Protein 4MZL (pdb70)

Organism: Plasmodium falciparum (isolate 3D7) (NCBI:txid36329)

Solvent-accessible surface area: 15193 Å² total

InterPro domains:
  IPR002048 EF-hand domain [PF13405] (143-172)
  IPR002048 EF-hand domain [PS50222] (139-174)
  IPR011992 EF-hand domain pair [SSF47473] (84-200)
  IPR049007 Myosin A tail domain interacting protein, EF-hand domain [PF21550] (67-136)
  IPR050230 Calmodulin/Myosin light chain/Troponin C-like [PTHR23048] (80-200)

Radius of gyration: 22.74 Å; Cα contacts (8 Å, |Δi|>4): 374; chains: 4; bounding box: 52×34×73 Å

Structure (mmCIF, N/CA/C/O backbone):
data_4MZL
#
_entry.id   4MZL
#
_cell.length_a   49.040
_cell.length_b   58.650
_cell.length_c   59.210
_cell.angle_alpha   90.00
_cell.angle_beta   90.00
_cell.angle_gamma   90.00
#
_symmetry.space_group_name_H-M   'P 1 21 1'
#
loop_
_entity.id
_entity.type
_entity.pdbx_description
1 polymer 'Myosin A tail domain interacting protein'
2 polymer 'hydrogen bond surrogate (HBS) myoA helix mimetic'
3 water water
#
loop_
_atom_site.group_PDB
_atom_site.id
_atom_site.type_symbol
_atom_site.label_atom_id
_atom_site.label_alt_id
_atom_site.label_comp_id
_atom_site.label_asym_id
_atom_site.label_entity_id
_atom_site.label_seq_id
_atom_site.pdbx_PDB_ins_code
_atom_site.Cartn_x
_atom_site.Cartn_y
_atom_site.Cartn_z
_atom_site.occupancy
_atom_site.B_iso_or_equiv
_atom_site.auth_seq_id
_atom_site.auth_comp_id
_atom_site.auth_asym_id
_atom_site.auth_atom_id
_atom_site.pdbx_PDB_model_num
ATOM 1 N N . GLN A 1 8 ? 10.971 -14.471 -0.082 1.00 45.15 67 GLN A N 1
ATOM 2 C CA . GLN A 1 8 ? 12.216 -14.495 0.658 1.00 55.43 67 GLN A CA 1
ATOM 3 C C . GLN A 1 8 ? 12.515 -13.074 1.207 1.00 61.88 67 GLN A C 1
ATOM 4 O O . GLN A 1 8 ? 12.885 -12.906 2.341 1.00 65.49 67 GLN A O 1
ATOM 6 N N . LEU A 1 9 ? 12.296 -12.085 0.347 1.00 59.16 68 LEU A N 1
ATOM 7 C CA . LEU A 1 9 ? 12.433 -10.675 0.587 1.00 47.27 68 LEU A CA 1
ATOM 8 C C . LEU A 1 9 ? 11.049 -10.137 0.355 1.00 40.93 68 LEU A C 1
ATOM 9 O O . LEU A 1 9 ? 10.652 -9.156 0.881 1.00 39.04 68 LEU A O 1
ATOM 14 N N . GLU A 1 10 ? 10.288 -10.834 -0.444 1.00 50.21 69 GLU A N 1
ATOM 15 C CA . GLU A 1 10 ? 8.943 -10.412 -0.737 1.00 50.74 69 GLU A CA 1
ATOM 16 C C . GLU A 1 10 ? 7.997 -10.765 0.386 1.00 44.16 69 GLU A C 1
ATOM 17 O O . GLU A 1 10 ? 6.950 -10.193 0.503 1.00 41.92 69 GLU A O 1
ATOM 19 N N . GLU A 1 11 ? 8.432 -11.673 1.233 1.00 35.76 70 GLU A N 1
ATOM 20 C CA . GLU A 1 11 ? 7.690 -12.049 2.395 1.00 41.38 70 GLU A CA 1
ATOM 21 C C . GLU A 1 11 ? 7.699 -10.852 3.247 1.00 45.10 70 GLU A C 1
ATOM 22 O O . GLU A 1 11 ? 6.739 -10.558 3.880 1.00 47.93 70 GLU A O 1
ATOM 24 N N . LYS A 1 12 ? 8.828 -10.147 3.226 1.00 40.13 71 LYS A N 1
ATOM 25 C CA . LYS A 1 12 ? 9.078 -9.060 4.145 1.00 38.91 71 LYS A CA 1
ATOM 26 C C . LYS A 1 12 ? 8.549 -7.711 3.679 1.00 40.79 71 LYS A C 1
ATOM 27 O O . LYS A 1 12 ? 7.979 -7.002 4.461 1.00 40.88 71 LYS A O 1
ATOM 29 N N . VAL A 1 13 ? 8.713 -7.396 2.396 1.00 33.90 72 VAL A N 1
ATOM 30 C CA . VAL A 1 13 ? 8.418 -6.069 1.866 1.00 30.94 72 VAL A CA 1
ATOM 31 C C . VAL A 1 13 ? 7.433 -6.063 0.656 1.00 42.94 72 VAL A C 1
ATOM 32 O O . VAL A 1 13 ? 7.268 -7.059 0.026 1.00 41.29 72 VAL A O 1
ATOM 36 N N . ASP A 1 14 ? 6.860 -4.916 0.300 1.00 44.28 73 ASP A N 1
ATOM 37 C CA . ASP A 1 14 ? 5.936 -4.820 -0.826 1.00 38.40 73 ASP A CA 1
ATOM 38 C C . ASP A 1 14 ? 6.681 -4.767 -2.161 1.00 33.83 73 ASP A C 1
ATOM 39 O O . ASP A 1 14 ? 7.470 -3.851 -2.402 1.00 32.55 73 ASP A O 1
ATOM 44 N N . GLU A 1 15 ? 6.393 -5.730 -3.035 1.00 26.46 74 GLU A N 1
ATOM 45 C CA . GLU A 1 15 ? 7.077 -5.865 -4.321 1.00 28.58 74 GLU A CA 1
ATOM 46 C C . GLU A 1 15 ? 6.957 -4.639 -5.226 1.00 26.27 74 GLU A C 1
ATOM 47 O O . GLU A 1 15 ? 7.908 -4.271 -5.906 1.00 23.51 74 GLU A O 1
ATOM 49 N N . SER A 1 16 ? 5.791 -4.008 -5.266 1.00 23.77 75 SER A N 1
ATOM 50 C CA . SER A 1 16 ? 5.629 -2.872 -6.162 1.00 20.59 75 SER A CA 1
ATOM 51 C C . SER A 1 16 ? 6.314 -1.634 -5.598 1.00 16.78 75 SER A C 1
ATOM 52 O O . SER A 1 16 ? 6.816 -0.812 -6.357 1.00 17.67 75 SER A O 1
ATOM 55 N N . ASP A 1 17 ? 6.367 -1.499 -4.273 1.00 17.58 76 ASP A N 1
ATOM 56 C CA . ASP A 1 17 ? 7.092 -0.375 -3.664 1.00 18.26 76 ASP A CA 1
ATOM 57 C C . ASP A 1 17 ? 8.588 -0.450 -3.928 1.00 14.98 76 ASP A C 1
ATOM 58 O O . ASP A 1 17 ? 9.269 0.567 -4.036 1.00 14.17 76 ASP A O 1
ATOM 63 N N . VAL A 1 18 ? 9.108 -1.668 -3.986 1.00 18.48 77 VAL A N 1
ATOM 64 C CA . VAL A 1 18 ? 10.514 -1.852 -4.311 1.00 14.57 77 VAL A CA 1
ATOM 65 C C . VAL A 1 18 ? 10.817 -1.160 -5.647 1.00 14.93 77 VAL A C 1
ATOM 66 O O . VAL A 1 18 ? 11.805 -0.433 -5.776 1.00 20.36 77 VAL A O 1
ATOM 70 N N . ARG A 1 19 ? 9.951 -1.373 -6.629 1.00 14.17 78 ARG A N 1
ATOM 71 C CA . ARG A 1 19 ? 10.126 -0.790 -7.972 1.00 13.78 78 ARG A CA 1
ATOM 72 C C . ARG A 1 19 ? 9.820 0.714 -7.991 1.00 13.36 78 ARG A C 1
ATOM 73 O O . ARG A 1 19 ? 10.534 1.495 -8.601 1.00 16.26 78 ARG A O 1
ATOM 81 N N . ILE A 1 20 ? 8.760 1.124 -7.306 1.00 16.80 79 ILE A N 1
ATOM 82 C CA . ILE A 1 20 ? 8.387 2.541 -7.243 1.00 13.86 79 ILE A CA 1
ATOM 83 C C . ILE A 1 20 ? 9.498 3.378 -6.618 1.00 14.03 79 ILE A C 1
ATOM 84 O O . ILE A 1 20 ? 9.897 4.418 -7.155 1.00 14.90 79 ILE A O 1
ATOM 89 N N . TYR A 1 21 ? 10.009 2.933 -5.477 1.00 14.06 80 TYR A N 1
ATOM 90 C CA . TYR A 1 21 ? 11.078 3.691 -4.819 1.00 17.96 80 TYR A CA 1
ATOM 91 C C . TYR A 1 21 ? 12.327 3.717 -5.692 1.00 15.09 80 TYR A C 1
ATOM 92 O O . TYR A 1 21 ? 13.009 4.740 -5.783 1.00 13.09 80 TYR A O 1
ATOM 101 N N . PHE A 1 22 ? 12.644 2.594 -6.326 1.00 13.13 81 PHE A N 1
ATOM 102 C CA . PHE A 1 22 ? 13.741 2.598 -7.297 1.00 13.29 81 PHE A CA 1
ATOM 103 C C . PHE A 1 22 ? 13.573 3.683 -8.366 1.00 18.69 81 PHE A C 1
ATOM 104 O O . PHE A 1 22 ? 14.507 4.438 -8.633 1.00 19.94 81 PHE A O 1
ATOM 112 N N . ASN A 1 23 ? 12.404 3.731 -9.009 1.00 16.83 82 ASN A N 1
ATOM 113 C CA . ASN A 1 23 ? 12.146 4.710 -10.051 1.00 15.33 82 ASN A CA 1
ATOM 114 C C . ASN A 1 23 ? 12.189 6.139 -9.515 1.00 20.62 82 ASN A C 1
ATOM 115 O O . ASN A 1 23 ? 12.523 7.063 -10.250 1.00 19.65 82 ASN A O 1
ATOM 120 N N . GLU A 1 24 ? 11.824 6.319 -8.247 1.00 17.19 83 GLU A N 1
ATOM 121 C CA . GLU A 1 24 ? 11.836 7.642 -7.633 1.00 25.56 83 GLU A CA 1
ATOM 122 C C . GLU A 1 24 ? 13.252 8.194 -7.519 1.00 22.16 83 GLU A C 1
ATOM 123 O O . GLU A 1 24 ? 13.457 9.405 -7.549 1.00 25.46 83 GLU A O 1
ATOM 129 N N . LYS A 1 25 ? 14.228 7.302 -7.385 1.00 14.74 84 LYS A N 1
ATOM 130 C CA . LYS A 1 25 ? 15.598 7.721 -7.079 1.00 16.21 84 LYS A CA 1
ATOM 131 C C . LYS A 1 25 ? 16.633 7.366 -8.144 1.00 25.36 84 LYS A C 1
ATOM 132 O O . LYS A 1 25 ? 17.797 7.761 -8.031 1.00 21.64 84 LYS A O 1
ATOM 138 N N . SER A 1 26 ? 16.239 6.615 -9.171 1.00 14.13 85 SER A N 1
ATOM 139 C CA . SER A 1 26 ? 17.247 6.083 -10.096 1.00 15.55 85 SER A CA 1
ATOM 140 C C . SER A 1 26 ? 17.740 7.191 -11.019 1.00 25.89 85 SER A C 1
ATOM 141 O O . SER A 1 26 ? 17.065 8.212 -11.200 1.00 26.12 85 SER A O 1
ATOM 144 N N . SER A 1 27 ? 18.924 6.996 -11.587 1.00 24.71 86 SER A N 1
ATOM 145 C CA . SER A 1 27 ? 19.505 7.978 -12.504 0.91 30.17 86 SER A CA 1
ATOM 146 C C . SER A 1 27 ? 20.357 7.216 -13.495 1.00 23.01 86 SER A C 1
ATOM 147 O O . SER A 1 27 ? 21.373 6.618 -13.115 1.00 25.46 86 SER A O 1
ATOM 150 N N . GLY A 1 28 ? 19.942 7.216 -14.759 1.00 28.40 87 GLY A N 1
ATOM 151 C CA . GLY A 1 28 ? 20.644 6.454 -15.771 1.00 24.14 87 GLY A CA 1
ATOM 152 C C . GLY A 1 28 ? 20.409 4.975 -15.537 1.00 28.90 87 GLY A C 1
ATOM 153 O O . GLY A 1 28 ? 21.270 4.140 -15.839 1.00 24.07 87 GLY A O 1
ATOM 154 N N . GLY A 1 29 ? 19.243 4.647 -14.978 1.00 22.96 88 GLY A N 1
ATOM 155 C CA . GLY A 1 29 ? 18.925 3.260 -14.684 1.00 18.97 88 GLY A CA 1
ATOM 156 C C . GLY A 1 29 ? 19.697 2.701 -13.494 1.00 14.36 88 GLY A C 1
ATOM 157 O O . GLY A 1 29 ? 19.659 1.492 -13.230 1.00 17.43 88 GLY A O 1
ATOM 158 N N . LYS A 1 30 ? 20.400 3.563 -12.766 1.00 23.11 89 LYS A N 1
ATOM 159 C CA . LYS A 1 30 ? 21.122 3.106 -11.577 1.00 19.14 89 LYS A CA 1
ATOM 160 C C . LYS A 1 30 ? 20.76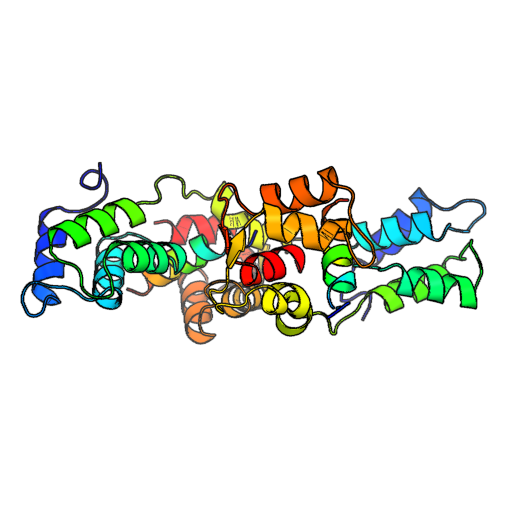6 3.886 -10.328 1.00 24.20 89 LYS A C 1
ATOM 161 O O . LYS A 1 30 ? 20.304 5.035 -10.405 1.00 21.22 89 LYS A O 1
ATOM 165 N N . ILE A 1 31 ? 21.023 3.279 -9.170 1.00 17.41 90 ILE A N 1
ATOM 166 C CA . ILE A 1 31 ? 20.702 3.951 -7.917 1.00 19.50 90 ILE A CA 1
ATOM 167 C C . ILE A 1 31 ? 21.930 3.994 -7.020 1.00 21.00 90 ILE A C 1
ATOM 168 O O . ILE A 1 31 ? 22.687 3.012 -6.953 1.00 17.51 90 ILE A O 1
ATOM 173 N N . SER A 1 32 ? 22.153 5.133 -6.359 1.00 20.89 91 SER A N 1
ATOM 174 C CA . SER A 1 32 ? 23.289 5.260 -5.441 1.00 15.06 91 SER A CA 1
ATOM 175 C C . SER A 1 32 ? 23.049 4.420 -4.200 1.00 11.90 91 SER A C 1
ATOM 176 O O . SER A 1 32 ? 21.908 4.098 -3.883 1.00 12.72 91 SER A O 1
ATOM 179 N N . ILE A 1 33 ? 24.121 4.077 -3.480 1.00 15.14 92 ILE A N 1
ATOM 180 C CA . ILE A 1 33 ? 23.990 3.300 -2.255 1.00 16.97 92 ILE A CA 1
ATOM 181 C C . ILE A 1 33 ? 23.176 4.082 -1.227 1.00 17.57 92 ILE A C 1
ATOM 182 O O . ILE A 1 33 ? 22.331 3.503 -0.549 1.00 19.19 92 ILE A O 1
ATOM 187 N N . ASP A 1 34 ? 23.418 5.388 -1.115 1.00 19.63 93 ASP A N 1
ATOM 188 C CA . ASP A 1 34 ? 22.655 6.213 -0.191 1.00 18.59 93 ASP A CA 1
ATOM 189 C C . ASP A 1 34 ? 21.161 6.226 -0.489 1.00 19.73 93 ASP A C 1
ATOM 190 O O . ASP A 1 34 ? 20.330 6.192 0.428 1.00 13.44 93 ASP A O 1
ATOM 195 N N . ASN A 1 35 ? 20.803 6.287 -1.764 1.00 21.71 94 ASN A N 1
ATOM 196 C CA . ASN A 1 35 ? 19.395 6.249 -2.104 1.00 13.77 94 ASN A CA 1
ATOM 197 C C . ASN A 1 35 ? 18.827 4.859 -1.923 1.00 10.88 94 ASN A C 1
ATOM 198 O O . ASN A 1 35 ? 17.659 4.703 -1.535 1.00 10.37 94 ASN A O 1
ATOM 203 N N . ALA A 1 36 ? 19.652 3.845 -2.189 1.00 8.87 95 ALA A N 1
ATOM 204 C CA . ALA A 1 36 ? 19.229 2.458 -1.967 1.00 9.80 95 ALA A CA 1
ATOM 205 C C . ALA A 1 36 ? 18.957 2.189 -0.475 1.00 18.41 95 ALA A C 1
ATOM 206 O O . ALA A 1 36 ? 18.007 1.476 -0.126 1.00 11.00 95 ALA A O 1
ATOM 208 N N . SER A 1 37 ? 19.783 2.753 0.403 1.00 15.22 96 SER A N 1
ATOM 209 C CA . SER A 1 37 ? 19.564 2.593 1.847 1.00 15.20 96 SER A CA 1
ATOM 210 C C . SER A 1 37 ? 18.318 3.357 2.308 1.00 10.74 96 SER A C 1
ATOM 211 O O . SER A 1 37 ? 17.566 2.887 3.176 1.00 14.23 96 SER A O 1
ATOM 214 N N . TYR A 1 38 ? 18.125 4.554 1.763 1.00 13.38 97 TYR A N 1
ATOM 215 C CA . TYR A 1 38 ? 16.892 5.315 1.995 1.00 17.94 97 TYR A CA 1
ATOM 216 C C . TYR A 1 38 ? 15.655 4.497 1.631 1.00 15.49 97 TYR A C 1
ATOM 217 O O . TYR A 1 38 ? 14.722 4.369 2.427 1.00 12.96 97 TYR A O 1
ATOM 226 N N . ASN A 1 39 ? 15.651 3.958 0.417 1.00 10.21 98 ASN A N 1
ATOM 227 C CA . ASN A 1 39 ? 14.573 3.096 -0.048 1.00 13.89 98 ASN A CA 1
ATOM 228 C C . ASN A 1 39 ? 14.348 1.898 0.866 1.00 14.13 98 ASN A C 1
ATOM 229 O O . ASN A 1 39 ? 13.209 1.566 1.180 1.00 9.95 98 ASN A O 1
ATOM 234 N N . ALA A 1 40 ? 15.444 1.250 1.276 1.00 10.30 99 ALA A N 1
ATOM 235 C CA . ALA A 1 40 ? 15.395 0.082 2.159 1.00 8.96 99 ALA A CA 1
ATOM 236 C C . ALA A 1 40 ? 14.654 0.450 3.448 1.00 9.74 99 ALA A C 1
ATOM 237 O O . ALA A 1 40 ? 13.807 -0.299 3.947 1.00 11.55 99 ALA A O 1
ATOM 239 N N . ARG A 1 41 ? 14.970 1.623 3.975 1.00 10.71 100 ARG A N 1
ATOM 240 C CA . ARG A 1 41 ? 14.320 2.121 5.185 1.00 8.15 100 ARG A CA 1
ATOM 241 C C . ARG A 1 41 ? 12.840 2.388 4.998 1.00 16.97 100 ARG A C 1
ATOM 242 O O . ARG A 1 41 ? 12.037 2.047 5.878 1.00 10.60 100 ARG A O 1
ATOM 250 N N . LYS A 1 42 ? 12.479 2.987 3.862 1.00 15.54 101 LYS A N 1
ATOM 251 C CA . LYS A 1 42 ? 11.071 3.214 3.543 1.00 16.02 101 LYS A CA 1
ATOM 252 C C . LYS A 1 42 ? 10.287 1.922 3.437 1.00 19.75 101 LYS A C 1
ATOM 253 O O . LYS A 1 42 ? 9.119 1.855 3.837 1.00 18.60 101 LYS A O 1
ATOM 259 N N . LEU A 1 43 ? 10.940 0.895 2.900 1.00 14.11 102 LEU A N 1
ATOM 260 C CA . LEU A 1 43 ? 10.337 -0.435 2.775 1.00 10.10 102 LEU A CA 1
ATOM 261 C C . LEU A 1 43 ? 10.242 -1.131 4.127 1.00 12.87 102 LEU A C 1
ATOM 262 O O . LEU A 1 43 ? 9.681 -2.227 4.225 1.00 12.63 102 LEU A O 1
ATOM 267 N N . GLY A 1 44 ? 10.821 -0.527 5.166 1.00 17.21 103 GLY A N 1
ATOM 268 C CA . GLY A 1 44 ? 10.798 -1.116 6.505 1.00 11.07 103 GLY A CA 1
ATOM 269 C C . GLY A 1 44 ? 11.988 -2.008 6.843 1.00 18.14 103 GLY A C 1
ATOM 270 O O . GLY A 1 44 ? 11.910 -2.848 7.758 1.00 11.14 103 GLY A O 1
ATOM 271 N N . LEU A 1 45 ? 13.097 -1.826 6.129 1.00 12.87 104 LEU A N 1
ATOM 272 C CA . LEU A 1 45 ? 14.329 -2.590 6.395 1.00 11.86 104 LEU A CA 1
ATOM 273 C C . LEU A 1 45 ? 15.353 -1.733 7.151 1.00 16.14 104 LEU A C 1
ATOM 274 O O . LEU A 1 45 ? 15.244 -0.515 7.192 1.00 8.04 104 LEU A O 1
ATOM 279 N N . ALA A 1 46 ? 16.371 -2.368 7.726 1.00 9.29 105 ALA A N 1
ATOM 280 C CA . ALA A 1 46 ? 17.306 -1.641 8.575 1.00 13.26 105 ALA A CA 1
ATOM 281 C C . ALA A 1 46 ? 18.771 -1.895 8.218 1.00 8.41 105 ALA A C 1
ATOM 282 O O . ALA A 1 46 ? 19.449 -2.694 8.894 1.00 10.67 105 ALA A O 1
ATOM 284 N N . PRO A 1 47 ? 19.272 -1.207 7.171 1.00 15.28 106 PRO A N 1
ATOM 285 C CA . PRO A 1 47 ? 20.699 -1.313 6.826 1.00 19.20 106 PRO A CA 1
ATOM 286 C C . PRO A 1 47 ? 21.609 -0.626 7.845 1.00 12.49 106 PRO A C 1
ATOM 287 O O . PRO A 1 47 ? 21.234 0.416 8.383 1.00 13.43 106 PRO A O 1
ATOM 291 N N . SER A 1 48 ? 22.794 -1.200 8.077 1.00 10.09 107 SER A N 1
ATOM 292 C CA . SER A 1 48 ? 23.873 -0.524 8.794 1.00 13.98 107 SER A CA 1
ATOM 293 C C . SER A 1 48 ? 25.006 -0.192 7.825 1.00 17.52 107 SER A C 1
ATOM 294 O O . SER A 1 48 ? 24.942 -0.523 6.642 1.00 14.21 107 SER A O 1
ATOM 297 N N . SER A 1 49 ? 26.053 0.450 8.321 1.00 12.27 108 SER A N 1
ATOM 298 C CA . SER A 1 49 ? 27.241 0.725 7.509 1.00 7.23 108 SER A CA 1
ATOM 299 C C . SER A 1 49 ? 27.881 -0.577 7.003 1.00 19.18 108 SER A C 1
ATOM 300 O O . SER A 1 49 ? 28.558 -0.591 5.972 1.00 20.18 108 SER A O 1
ATOM 303 N N . ILE A 1 50 ? 27.669 -1.680 7.717 1.00 16.16 109 ILE A N 1
ATOM 304 C CA . ILE A 1 50 ? 28.239 -2.958 7.289 1.00 15.49 109 ILE A CA 1
ATOM 305 C C . ILE A 1 50 ? 27.586 -3.421 5.987 1.00 12.89 109 ILE A C 1
ATOM 306 O O . ILE A 1 50 ? 28.257 -3.923 5.082 1.00 13.37 109 ILE A O 1
ATOM 311 N N . ASP A 1 51 ? 26.271 -3.264 5.898 1.00 12.03 110 ASP A N 1
ATOM 312 C CA . ASP A 1 51 ? 25.549 -3.605 4.688 1.00 14.80 110 ASP A CA 1
ATOM 313 C C . ASP A 1 51 ? 26.000 -2.695 3.551 1.00 16.21 110 ASP A C 1
ATOM 314 O O . ASP A 1 51 ? 26.255 -3.168 2.437 1.00 15.16 110 ASP A O 1
ATOM 319 N N . GLU A 1 52 ? 26.127 -1.399 3.841 1.00 8.62 111 GLU A N 1
ATOM 320 C CA . GLU A 1 52 ? 26.582 -0.453 2.817 1.00 17.85 111 GLU A CA 1
ATOM 321 C C . GLU A 1 52 ? 28.004 -0.717 2.317 1.00 20.10 111 GLU A C 1
ATOM 322 O O . GLU A 1 52 ? 28.253 -0.623 1.112 1.00 15.94 111 GLU A O 1
ATOM 328 N N . LYS A 1 53 ? 28.929 -1.040 3.224 1.00 10.07 112 LYS A N 1
ATOM 329 C CA . LYS A 1 53 ? 30.292 -1.369 2.813 1.00 14.06 112 LYS A CA 1
ATOM 330 C C . LYS A 1 53 ? 30.302 -2.647 1.980 1.00 17.51 112 LYS A C 1
ATOM 331 O O . LYS A 1 53 ? 31.071 -2.784 1.025 1.00 19.19 112 LYS A O 1
ATOM 337 N N . LYS A 1 54 ? 29.423 -3.582 2.324 1.00 17.53 113 LYS A N 1
ATOM 338 C CA . LYS A 1 54 ? 29.370 -4.870 1.630 1.00 9.96 113 LYS A CA 1
ATOM 339 C C . LYS A 1 54 ? 28.898 -4.750 0.182 1.00 20.78 113 LYS A C 1
ATOM 340 O O . LYS A 1 54 ? 29.430 -5.411 -0.714 1.00 21.93 113 LYS A O 1
ATOM 344 N N . ILE A 1 55 ? 27.905 -3.906 -0.068 1.00 18.97 114 ILE A N 1
ATOM 345 C CA . ILE A 1 55 ? 27.382 -3.823 -1.419 1.00 15.23 114 ILE A CA 1
ATOM 346 C C . ILE A 1 55 ? 28.335 -3.026 -2.298 1.00 11.40 114 ILE A C 1
ATOM 347 O O . ILE A 1 55 ? 28.478 -3.303 -3.503 1.00 18.59 114 ILE A O 1
ATOM 352 N N . LYS A 1 56 ? 29.029 -2.072 -1.689 1.00 12.95 115 LYS A N 1
ATOM 353 C CA . LYS A 1 56 ? 30.031 -1.275 -2.388 1.00 17.61 115 LYS A CA 1
ATOM 354 C C . LYS A 1 56 ? 31.211 -2.126 -2.806 1.00 21.35 115 LYS A C 1
ATOM 355 O O . LYS A 1 56 ? 31.774 -1.912 -3.882 1.00 13.66 115 LYS A O 1
ATOM 361 N N . GLU A 1 57 ? 31.597 -3.089 -1.967 1.00 13.58 116 GLU A N 1
ATOM 362 C CA . GLU A 1 57 ? 32.737 -3.945 -2.298 1.00 16.58 116 GLU A CA 1
ATOM 363 C C . GLU A 1 57 ? 32.394 -4.864 -3.463 1.00 17.26 116 GLU A C 1
ATOM 364 O O . GLU A 1 57 ? 33.251 -5.174 -4.286 1.00 20.54 116 GLU A O 1
ATOM 367 N N . LEU A 1 58 ? 31.136 -5.277 -3.542 1.00 12.74 117 LEU A N 1
ATOM 368 C CA . LEU A 1 58 ? 30.654 -6.087 -4.660 1.00 13.15 117 LEU A CA 1
ATOM 369 C C . LEU A 1 58 ? 30.509 -5.315 -5.963 1.00 15.41 117 LEU A C 1
ATOM 370 O O . LEU A 1 58 ? 30.931 -5.792 -7.014 1.00 20.92 117 LEU A O 1
ATOM 375 N N . TYR A 1 59 ? 29.898 -4.133 -5.909 1.00 17.36 118 TYR A N 1
ATOM 376 C CA . TYR A 1 59 ? 29.400 -3.493 -7.130 1.00 18.41 118 TYR A CA 1
ATOM 377 C C . TYR A 1 59 ? 29.810 -2.042 -7.361 1.00 25.15 118 TYR A C 1
ATOM 378 O O . TYR A 1 59 ? 29.618 -1.520 -8.464 1.00 20.71 118 TYR A O 1
ATOM 387 N N . GLY A 1 60 ? 30.357 -1.384 -6.342 1.00 20.83 119 GLY A N 1
ATOM 388 C CA . GLY A 1 60 ? 30.692 0.035 -6.450 1.00 13.19 119 GLY A CA 1
ATOM 389 C C . GLY A 1 60 ? 29.528 0.878 -5.925 1.00 20.87 119 GLY A C 1
ATOM 390 O O . GLY A 1 60 ? 28.655 0.338 -5.241 1.00 21.05 119 GLY A O 1
ATOM 391 N N . ASP A 1 61 ? 29.499 2.169 -6.269 1.00 19.13 120 ASP A N 1
ATOM 392 C CA . ASP A 1 61 ? 28.570 3.149 -5.677 1.00 20.22 120 ASP A CA 1
ATOM 393 C C . ASP A 1 61 ? 27.198 3.246 -6.311 1.00 17.57 120 ASP A C 1
ATOM 394 O O . ASP A 1 61 ? 26.283 3.829 -5.730 1.00 23.01 120 ASP A O 1
ATOM 399 N N . ASN A 1 62 ? 27.060 2.699 -7.511 1.00 14.87 121 ASN A N 1
ATOM 400 C CA . ASN A 1 62 ? 25.829 2.818 -8.269 1.00 21.88 121 ASN A CA 1
ATOM 401 C C . ASN A 1 62 ? 25.329 1.478 -8.725 1.00 22.69 121 ASN A C 1
ATOM 402 O O . ASN A 1 62 ? 26.001 0.795 -9.501 1.00 24.00 121 ASN A O 1
ATOM 407 N N . LEU A 1 63 ? 24.133 1.130 -8.262 1.00 14.36 122 LEU A N 1
ATOM 408 C CA . LEU A 1 63 ? 23.588 -0.201 -8.436 1.00 17.92 122 LEU A CA 1
ATOM 409 C C . LEU A 1 63 ? 22.560 -0.242 -9.565 1.00 22.07 122 LEU A C 1
ATOM 410 O O . LEU A 1 63 ? 21.694 0.634 -9.682 1.00 18.83 122 LEU A O 1
ATOM 415 N N . THR A 1 64 ? 22.653 -1.280 -10.393 1.00 19.75 123 THR A N 1
ATOM 416 C CA . THR A 1 64 ? 21.587 -1.603 -11.330 1.00 17.60 123 THR A CA 1
ATOM 417 C C . THR A 1 64 ? 20.385 -2.038 -10.522 1.00 22.76 123 THR A C 1
ATOM 418 O O . THR A 1 64 ? 20.488 -2.259 -9.301 1.00 20.63 123 THR A O 1
ATOM 422 N N . TYR A 1 65 ? 19.248 -2.213 -11.193 1.00 15.73 124 TYR A N 1
ATOM 423 C CA . TYR A 1 65 ? 18.041 -2.656 -10.500 1.00 17.95 124 TYR A CA 1
ATOM 424 C C . TYR A 1 65 ? 18.265 -4.009 -9.826 1.00 19.45 124 TYR A C 1
ATOM 425 O O . TYR A 1 65 ? 17.861 -4.212 -8.679 1.00 16.14 124 TYR A O 1
ATOM 434 N N . GLU A 1 66 ? 18.899 -4.937 -10.545 1.00 18.79 125 GLU A N 1
ATOM 435 C CA . GLU A 1 66 ? 19.152 -6.271 -9.997 1.00 16.89 125 GLU A CA 1
ATOM 436 C C . GLU A 1 66 ? 20.126 -6.238 -8.819 1.00 19.12 125 GLU A C 1
ATOM 437 O O . GLU A 1 66 ? 19.940 -6.976 -7.850 1.00 13.79 125 GLU A O 1
ATOM 440 N N . GLN A 1 67 ? 21.157 -5.397 -8.885 1.00 11.77 126 GLN A N 1
ATOM 441 C CA . GLN A 1 67 ? 22.089 -5.296 -7.746 1.00 16.03 126 GLN A CA 1
ATOM 442 C C . GLN A 1 67 ? 21.399 -4.679 -6.532 1.00 18.79 126 GLN A C 1
ATOM 443 O O . GLN A 1 67 ? 21.739 -4.960 -5.368 1.00 9.97 126 GLN A O 1
ATOM 449 N N . TYR A 1 68 ? 20.432 -3.821 -6.820 1.00 15.91 127 TYR A N 1
ATOM 450 C CA . TYR A 1 68 ? 19.645 -3.143 -5.795 1.00 17.17 127 TYR A CA 1
ATOM 451 C C . TYR A 1 68 ? 18.750 -4.140 -5.055 1.00 13.77 127 TYR A C 1
ATOM 452 O O . TYR A 1 68 ? 18.602 -4.069 -3.842 1.00 12.74 127 TYR A O 1
ATOM 461 N N . LEU A 1 69 ? 18.182 -5.088 -5.795 1.00 13.82 128 LEU A N 1
ATOM 462 C CA . LEU A 1 69 ? 17.375 -6.141 -5.185 1.00 13.22 128 LEU A CA 1
ATOM 463 C C . LEU A 1 69 ? 18.253 -7.028 -4.302 1.00 19.32 128 LEU A C 1
ATOM 464 O O . LEU A 1 69 ? 17.844 -7.473 -3.233 1.00 12.22 128 LEU A O 1
ATOM 469 N N . GLU A 1 70 ? 19.468 -7.295 -4.764 1.00 20.84 129 GLU A N 1
ATOM 470 C CA . GLU A 1 70 ? 20.422 -8.059 -3.970 1.00 22.13 129 GLU A CA 1
ATOM 471 C C . GLU A 1 70 ? 20.691 -7.333 -2.658 1.00 16.22 129 GLU A C 1
ATOM 472 O O . GLU A 1 70 ? 20.677 -7.939 -1.591 1.00 18.61 129 GLU A O 1
ATOM 478 N N . TYR A 1 71 ? 20.942 -6.027 -2.744 1.00 11.51 130 TYR A N 1
ATOM 479 C CA . TYR A 1 71 ? 21.190 -5.204 -1.563 1.00 13.59 130 TYR A CA 1
ATOM 480 C C . TYR A 1 71 ? 20.018 -5.267 -0.565 1.00 14.32 130 TYR A C 1
ATOM 481 O O . TYR A 1 71 ? 20.207 -5.422 0.641 1.00 10.01 130 TYR A O 1
ATOM 490 N N . LEU A 1 72 ? 18.798 -5.168 -1.077 1.00 10.00 131 LEU A N 1
ATOM 491 C CA . LEU A 1 72 ? 17.632 -5.291 -0.215 1.00 10.89 131 LEU A CA 1
ATOM 492 C C . LEU A 1 72 ? 17.604 -6.635 0.535 1.00 12.91 131 LEU A C 1
ATOM 493 O O . LEU A 1 72 ? 17.315 -6.670 1.725 1.00 15.24 131 LEU A O 1
ATOM 498 N N . SER A 1 73 ? 17.964 -7.797 -0.062 1.00 12.97 132 SER A N 1
ATOM 499 C CA . SER A 1 73 ? 17.966 -9.101 0.599 1.00 14.16 132 SER A CA 1
ATOM 500 C C . SER A 1 73 ? 19.031 -9.140 1.687 1.00 20.26 132 SER A C 1
ATOM 501 O O . SER A 1 73 ? 18.835 -9.750 2.748 1.00 20.50 132 SER A O 1
ATOM 504 N N . ILE A 1 74 ? 20.100 -8.413 1.377 1.00 13.80 133 ILE A N 1
ATOM 505 C CA . ILE A 1 74 ? 21.157 -8.262 2.392 1.00 16.47 133 ILE A CA 1
ATOM 506 C C . ILE A 1 74 ? 20.661 -7.468 3.615 1.00 23.82 133 ILE A C 1
ATOM 507 O O . ILE A 1 74 ? 21.140 -7.667 4.745 1.00 24.98 133 ILE A O 1
ATOM 512 N N . CYS A 1 75 ? 19.697 -6.573 3.401 1.00 16.04 134 CYS A N 1
ATOM 513 C CA . CYS A 1 75 ? 19.227 -5.719 4.493 1.00 8.73 134 CYS A CA 1
ATOM 514 C C . CYS A 1 75 ? 18.089 -6.334 5.295 1.00 16.49 134 CYS A C 1
ATOM 515 O O . CYS A 1 75 ? 17.589 -5.712 6.224 1.00 15.92 134 CYS A O 1
ATOM 518 N N . VAL A 1 76 ? 17.671 -7.541 4.939 1.00 19.97 135 VAL A N 1
ATOM 519 C CA . VAL A 1 76 ? 16.513 -8.151 5.594 1.00 23.85 135 VAL A CA 1
ATOM 520 C C . VAL A 1 76 ? 16.790 -8.404 7.078 1.00 19.71 135 VAL A C 1
ATOM 521 O O . VAL A 1 76 ? 15.972 -8.072 7.934 1.00 13.81 135 VAL A O 1
ATOM 525 N N . HIS A 1 77 ? 17.961 -8.963 7.371 1.00 12.50 136 HIS A N 1
ATOM 526 C CA . HIS A 1 77 ? 18.393 -9.175 8.752 1.00 17.85 136 HIS A CA 1
ATOM 527 C C . HIS A 1 77 ? 17.342 -9.909 9.595 1.00 22.76 136 HIS A C 1
ATOM 528 O O . HIS A 1 77 ? 16.978 -9.446 10.689 1.00 16.87 136 HIS A O 1
ATOM 535 N N . ASP A 1 78 ? 16.860 -11.045 9.104 1.00 20.86 137 ASP A N 1
ATOM 536 C CA . ASP A 1 78 ? 15.737 -11.714 9.763 1.00 23.62 137 ASP A CA 1
ATOM 537 C C . ASP A 1 78 ? 16.129 -12.240 11.148 1.00 21.39 137 ASP A C 1
ATOM 538 O O . ASP A 1 78 ? 15.272 -12.716 11.903 1.00 23.12 137 ASP A O 1
ATOM 541 N N . LYS A 1 79 ? 17.411 -12.136 11.501 1.00 21.14 138 LYS A N 1
ATOM 542 C CA . LYS A 1 79 ? 17.859 -12.598 12.814 1.00 29.71 138 LYS A CA 1
ATOM 543 C C . LYS A 1 79 ? 17.678 -11.547 13.919 1.00 31.40 138 LYS A C 1
ATOM 544 O O . LYS A 1 79 ? 17.770 -11.867 15.111 1.00 25.33 138 LYS A O 1
ATOM 548 N N . ASP A 1 80 ? 17.422 -10.297 13.537 1.00 20.98 139 ASP A N 1
ATOM 549 C CA . ASP A 1 80 ? 17.193 -9.247 14.530 1.00 19.06 139 ASP A CA 1
ATOM 550 C C . ASP A 1 80 ? 16.062 -9.602 15.473 1.00 24.31 139 ASP A C 1
ATOM 551 O O . ASP A 1 80 ? 15.019 -10.050 15.029 1.00 19.26 139 ASP A O 1
ATOM 556 N N . ASN A 1 81 ? 16.251 -9.346 16.762 1.00 15.17 140 ASN A N 1
ATOM 557 C CA . ASN A 1 81 ? 15.176 -9.501 17.741 1.00 20.63 140 ASN A CA 1
ATOM 558 C C . ASN A 1 81 ? 15.533 -8.746 19.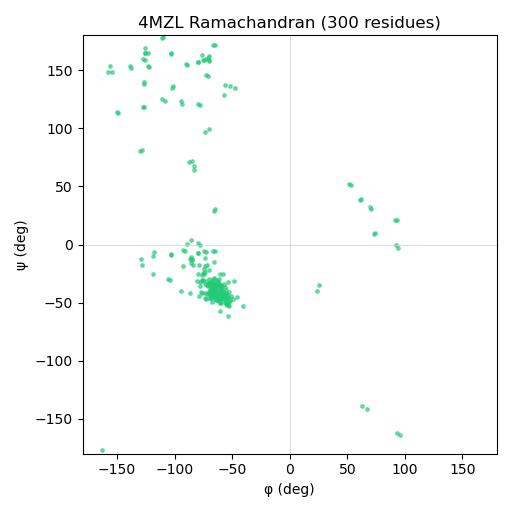024 1.00 19.53 140 ASN A C 1
ATOM 559 O O . ASN A 1 81 ? 16.577 -8.085 19.085 1.00 12.45 140 ASN A O 1
ATOM 564 N N . VAL A 1 82 ? 14.696 -8.821 20.050 1.00 16.47 141 VAL A N 1
ATOM 565 C CA . VAL A 1 82 ? 14.988 -8.048 21.263 1.00 14.73 141 VAL A CA 1
ATOM 566 C C . VAL A 1 82 ? 16.249 -8.492 21.974 1.00 14.05 141 VAL A C 1
ATOM 567 O O . VAL A 1 82 ? 17.084 -7.652 22.340 1.00 21.59 141 VAL A O 1
ATOM 571 N N . GLU A 1 83 ? 16.389 -9.808 22.146 1.00 12.16 142 GLU A N 1
ATOM 572 C CA . GLU A 1 83 ? 17.559 -10.406 22.775 1.00 14.09 142 GLU A CA 1
ATOM 573 C C . GLU A 1 83 ? 18.844 -9.879 22.123 1.00 21.92 142 GLU A C 1
ATOM 574 O O . GLU A 1 83 ? 19.804 -9.518 22.807 1.00 15.83 142 GLU A O 1
ATOM 580 N N . GLU A 1 84 ? 18.851 -9.826 20.794 1.00 17.85 143 GLU A N 1
ATOM 581 C CA . GLU A 1 84 ? 20.027 -9.352 20.076 1.00 21.56 143 GLU A CA 1
ATOM 582 C C . GLU A 1 84 ? 20.234 -7.862 20.320 1.00 30.01 143 GLU A C 1
ATOM 583 O O . GLU A 1 84 ? 21.342 -7.416 20.629 1.00 39.28 143 GLU A O 1
ATOM 585 N N . LEU A 1 85 ? 19.148 -7.100 20.222 1.00 10.22 144 LEU A N 1
ATOM 586 C CA . LEU A 1 85 ? 19.253 -5.631 20.270 1.00 20.08 144 LEU A CA 1
ATOM 587 C C . LEU A 1 85 ? 19.658 -5.016 21.619 1.00 21.70 144 LEU A C 1
ATOM 588 O O . LEU A 1 85 ? 20.338 -3.985 21.667 1.00 17.11 144 LEU A O 1
ATOM 593 N N . ILE A 1 86 ? 19.245 -5.626 22.721 1.00 13.73 145 ILE A N 1
ATOM 594 C CA . ILE A 1 86 ? 19.430 -4.957 24.007 1.00 17.71 145 ILE A CA 1
ATOM 595 C C . ILE A 1 86 ? 20.833 -5.071 24.579 1.00 23.61 145 ILE A C 1
ATOM 596 O O . ILE A 1 86 ? 21.124 -4.436 25.599 1.00 18.01 145 ILE A O 1
ATOM 601 N N . LYS A 1 87 ? 21.692 -5.878 23.953 1.00 14.55 146 LYS A N 1
ATOM 602 C CA . LYS A 1 87 ? 22.955 -6.277 24.601 1.00 26.61 146 LYS A CA 1
ATOM 603 C C . LYS A 1 87 ? 23.785 -5.105 25.115 1.00 24.81 146 LYS A C 1
ATOM 604 O O . LYS A 1 87 ? 24.276 -5.131 26.234 1.00 11.09 146 LYS A O 1
ATOM 609 N N . MET A 1 88 ? 23.931 -4.074 24.296 1.00 13.85 147 MET A N 1
ATOM 610 C CA . MET A 1 88 ? 24.718 -2.907 24.672 1.00 11.19 147 MET A CA 1
ATOM 611 C C . MET A 1 88 ? 24.097 -2.160 25.850 1.00 20.23 147 MET A C 1
ATOM 612 O O . MET A 1 88 ? 24.803 -1.741 26.782 1.00 12.84 147 MET A O 1
ATOM 617 N N . PHE A 1 89 ? 22.778 -2.008 25.808 1.00 13.39 148 PHE A N 1
ATOM 618 C CA . PHE A 1 89 ? 22.037 -1.345 26.870 1.00 16.71 148 PHE A CA 1
ATOM 619 C C . PHE A 1 89 ? 22.133 -2.108 28.188 1.00 18.22 148 PHE A C 1
ATOM 620 O O . PHE A 1 89 ? 22.385 -1.513 29.221 1.00 19.86 148 PHE A O 1
ATOM 628 N N . ALA A 1 90 ? 21.913 -3.422 28.138 1.00 14.66 149 ALA A N 1
ATOM 629 C CA . ALA A 1 90 ? 21.954 -4.274 29.328 1.00 15.78 149 ALA A CA 1
ATOM 630 C C . ALA A 1 90 ? 23.317 -4.185 29.986 1.00 24.03 149 ALA A C 1
ATOM 631 O O . ALA A 1 90 ? 23.447 -4.209 31.209 1.00 20.53 149 ALA A O 1
ATOM 633 N N . HIS A 1 91 ? 24.339 -4.080 29.154 1.00 15.89 150 HIS A N 1
ATOM 634 C CA . HIS A 1 91 ? 25.711 -4.011 29.620 1.00 21.48 150 HIS A CA 1
ATOM 635 C C . HIS A 1 91 ? 25.929 -2.793 30.498 1.00 22.63 150 HIS A C 1
ATOM 636 O O . HIS A 1 91 ? 26.713 -2.827 31.447 1.00 23.72 150 HIS A O 1
ATOM 643 N N . PHE A 1 92 ? 25.229 -1.709 30.192 1.00 17.54 151 PHE A N 1
ATOM 644 C CA . PHE A 1 92 ? 25.346 -0.493 31.001 1.00 24.66 151 PHE A CA 1
ATOM 645 C C . PHE A 1 92 ? 24.407 -0.510 32.187 1.00 25.56 151 PHE A C 1
ATOM 646 O O . PHE A 1 92 ? 24.496 0.345 33.075 1.00 22.86 151 PHE A O 1
ATOM 654 N N . ASP A 1 93 ? 23.498 -1.479 32.188 1.00 27.14 152 ASP A N 1
ATOM 655 C CA . ASP A 1 93 ? 22.523 -1.615 33.259 1.00 22.37 152 ASP A CA 1
ATOM 656 C C . ASP A 1 93 ? 23.153 -2.466 34.360 1.00 25.82 152 ASP A C 1
ATOM 657 O O . ASP A 1 93 ? 22.790 -3.622 34.574 1.00 27.84 152 ASP A O 1
ATOM 662 N N . ASN A 1 94 ? 24.118 -1.871 35.046 1.00 26.06 153 ASN A N 1
ATOM 663 C CA . ASN A 1 94 ? 24.913 -2.579 36.036 1.00 40.65 153 ASN A CA 1
ATOM 664 C C . ASN A 1 94 ? 24.048 -3.229 37.112 1.00 47.96 153 ASN A C 1
ATOM 665 O O . ASN A 1 94 ? 24.216 -4.413 37.421 1.00 52.82 153 ASN A O 1
ATOM 667 N N . ASN A 1 95 ? 23.100 -2.471 37.653 1.00 45.28 154 ASN A N 1
ATOM 668 C CA . ASN A 1 95 ? 22.258 -2.992 38.730 1.00 50.04 154 ASN A CA 1
ATOM 669 C C . ASN A 1 95 ? 21.124 -3.888 38.221 1.00 43.48 154 ASN A C 1
ATOM 670 O O . ASN A 1 95 ? 20.319 -4.383 39.008 1.00 41.11 154 ASN A O 1
ATOM 672 N N . CYS A 1 96 ? 21.072 -4.091 36.905 1.00 34.82 155 CYS A N 1
ATOM 673 C CA . CYS A 1 96 ? 20.099 -4.998 36.282 1.00 34.04 155 CYS A CA 1
ATOM 674 C C . CYS A 1 96 ? 18.634 -4.611 36.492 1.00 26.56 155 CYS A C 1
ATOM 675 O O . CYS A 1 96 ? 17.775 -5.469 36.674 1.00 25.68 155 CYS A O 1
ATOM 678 N N . THR A 1 97 ? 18.346 -3.320 36.431 1.00 23.20 156 THR A N 1
ATOM 679 C CA . THR A 1 97 ? 17.000 -2.850 36.722 1.00 27.04 156 THR A CA 1
ATOM 680 C C . THR A 1 97 ? 16.061 -3.049 35.529 1.00 25.73 156 THR A C 1
ATOM 681 O O . THR A 1 97 ? 14.850 -3.130 35.697 1.00 22.92 156 THR A O 1
ATOM 685 N N . GLY A 1 98 ? 16.619 -3.099 34.321 1.00 24.77 157 GLY A N 1
ATOM 686 C CA . GLY A 1 98 ? 15.812 -3.089 33.108 1.00 22.15 157 GLY A CA 1
ATOM 687 C C . GLY A 1 98 ? 15.592 -1.688 32.566 1.00 17.98 157 GLY A C 1
ATOM 688 O O . GLY A 1 98 ? 14.945 -1.516 31.517 1.00 19.89 157 GLY A O 1
ATOM 689 N N . TYR A 1 99 ? 16.143 -0.686 33.258 1.00 11.80 158 TYR A N 1
ATOM 690 C CA . TYR A 1 99 ? 15.988 0.722 32.848 1.00 14.22 158 TYR A CA 1
ATOM 691 C C . TYR A 1 99 ? 17.326 1.420 32.639 1.00 13.81 158 TYR A C 1
ATOM 692 O O . TYR A 1 99 ? 18.332 1.054 33.249 1.00 15.50 158 TYR A O 1
ATOM 701 N N . LEU A 1 100 ? 17.308 2.440 31.790 1.00 11.45 159 LEU A N 1
ATOM 702 C CA . LEU A 1 100 ? 18.387 3.403 31.673 1.00 11.50 159 LEU A CA 1
ATOM 703 C C . LEU A 1 100 ? 17.726 4.769 31.529 1.00 9.74 159 LEU A C 1
ATOM 704 O O . LEU A 1 100 ? 16.591 4.863 31.043 1.00 11.95 159 LEU A O 1
ATOM 709 N N . THR A 1 101 ? 18.414 5.827 31.940 1.00 12.91 160 THR A N 1
ATOM 710 C CA . THR A 1 101 ? 17.878 7.167 31.727 1.00 12.89 160 THR A CA 1
ATOM 711 C C . THR A 1 101 ? 18.046 7.567 30.270 1.00 16.73 160 THR A C 1
ATOM 712 O O . THR A 1 101 ? 18.881 7.001 29.546 1.00 13.30 160 THR A O 1
ATOM 716 N N . LYS A 1 102 ? 17.312 8.594 29.865 1.00 13.68 161 LYS A N 1
ATOM 717 C CA . LYS A 1 102 ? 17.417 9.084 28.506 1.00 13.78 161 LYS A CA 1
ATOM 718 C C . LYS A 1 102 ? 18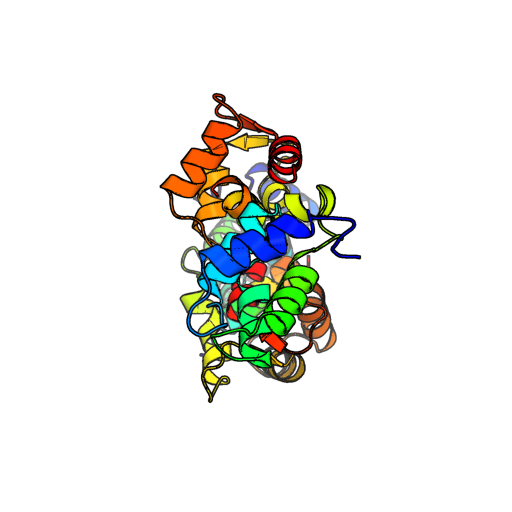.822 9.561 28.215 1.00 15.00 161 LYS A C 1
ATOM 719 O O . LYS A 1 102 ? 19.343 9.345 27.121 1.00 13.85 161 LYS A O 1
ATOM 725 N N . SER A 1 103 ? 19.440 10.214 29.197 1.00 15.27 162 SER A N 1
ATOM 726 C CA . SER A 1 103 ? 20.827 10.679 29.041 1.00 20.03 162 SER A CA 1
ATOM 727 C C . SER A 1 103 ? 21.810 9.521 28.802 1.00 14.79 162 SER A C 1
ATOM 728 O O . SER A 1 103 ? 22.703 9.605 27.942 1.00 13.39 162 SER A O 1
ATOM 731 N N . GLN A 1 104 ? 21.641 8.437 29.558 1.00 12.98 163 GLN A N 1
ATOM 732 C CA . GLN A 1 104 ? 22.496 7.260 29.396 1.00 14.36 163 GLN A CA 1
ATOM 733 C C . GLN A 1 104 ? 22.303 6.665 28.013 1.00 10.61 163 GLN A C 1
ATOM 734 O O . GLN A 1 104 ? 23.262 6.266 27.345 1.00 11.58 163 GLN A O 1
ATOM 740 N N . MET A 1 105 ? 21.054 6.590 27.581 1.00 10.46 164 MET A N 1
ATOM 741 C CA . MET A 1 105 ? 20.788 6.048 26.257 1.00 9.51 164 MET A CA 1
ATOM 742 C C . MET A 1 105 ? 21.268 6.933 25.120 1.00 6.98 164 MET A C 1
ATOM 743 O O . MET A 1 105 ? 21.716 6.444 24.085 1.00 9.67 164 MET A O 1
ATOM 748 N N . LYS A 1 106 ? 21.149 8.233 25.292 1.00 10.28 165 LYS A N 1
ATOM 749 C CA . LYS A 1 106 ? 21.603 9.162 24.272 1.00 13.65 165 LYS A CA 1
ATOM 750 C C . LYS A 1 106 ? 23.133 9.050 24.151 1.00 16.82 165 LYS A C 1
ATOM 751 O O . LYS A 1 106 ? 23.689 8.996 23.052 1.00 16.53 165 LYS A O 1
ATOM 757 N N . ASN A 1 107 ? 23.810 8.975 25.291 1.00 6.52 166 ASN A N 1
ATOM 758 C CA . ASN A 1 107 ? 25.269 8.833 25.276 1.00 13.11 166 ASN A CA 1
ATOM 759 C C . ASN A 1 107 ? 25.727 7.580 24.525 1.00 15.84 166 ASN A C 1
ATOM 760 O O . ASN A 1 107 ? 26.677 7.621 23.741 1.00 14.59 166 ASN A O 1
ATOM 765 N N . ILE A 1 108 ? 25.033 6.473 24.749 1.00 14.25 167 ILE A N 1
ATOM 766 C CA . ILE A 1 108 ? 25.363 5.218 24.094 1.00 13.58 167 ILE A CA 1
ATOM 767 C C . ILE A 1 108 ? 25.135 5.305 22.581 1.00 14.74 167 ILE A C 1
ATOM 768 O O . ILE A 1 108 ? 25.945 4.837 21.800 1.00 14.51 167 ILE A O 1
ATOM 773 N N . LEU A 1 109 ? 24.029 5.914 22.173 1.00 13.53 168 LEU A N 1
ATOM 774 C CA . LEU A 1 109 ? 23.658 5.950 20.766 1.00 10.99 168 LEU A CA 1
ATOM 775 C C . LEU A 1 109 ? 24.513 6.922 19.955 1.00 9.87 168 LEU A C 1
ATOM 776 O O . LEU A 1 109 ? 24.656 6.770 18.748 1.00 16.08 168 LEU A O 1
ATOM 781 N N . THR A 1 110 ? 25.065 7.927 20.619 1.00 10.04 169 THR A N 1
ATOM 782 C CA . THR A 1 110 ? 25.746 9.007 19.926 1.00 5.29 169 THR A CA 1
ATOM 783 C C . THR A 1 110 ? 27.251 8.858 20.019 1.00 14.54 169 THR A C 1
ATOM 784 O O . THR A 1 110 ? 27.992 9.604 19.390 1.00 13.39 169 THR A O 1
ATOM 788 N N . THR A 1 111 ? 27.718 7.918 20.830 1.00 16.35 170 THR A N 1
ATOM 789 C CA . THR A 1 111 ? 29.161 7.848 21.091 1.00 17.05 170 THR A CA 1
ATOM 790 C C . THR A 1 111 ? 29.844 6.708 20.334 1.00 18.67 170 THR A C 1
ATOM 791 O O . THR A 1 111 ? 31.000 6.824 19.949 1.00 18.86 170 THR A O 1
ATOM 795 N N . TRP A 1 112 ? 29.121 5.619 20.091 1.00 10.65 171 TRP A N 1
ATOM 796 C CA . TRP A 1 112 ? 29.732 4.419 19.531 1.00 8.65 171 TRP A CA 1
ATOM 797 C C . TRP A 1 112 ? 29.019 3.951 18.258 1.00 7.93 171 TRP A C 1
ATOM 798 O O . TRP A 1 112 ? 27.908 4.417 17.969 1.00 15.51 171 TRP A O 1
ATOM 809 N N . GLY A 1 113 ? 29.644 3.003 17.549 1.00 12.75 172 GLY A N 1
ATOM 810 C CA . GLY A 1 113 ? 29.037 2.334 16.399 1.00 17.46 172 GLY A CA 1
ATOM 811 C C . GLY A 1 113 ? 28.714 3.255 15.232 1.00 13.40 172 GLY A C 1
ATOM 812 O O . GLY A 1 113 ? 29.523 4.143 14.892 1.00 16.63 172 GLY A O 1
ATOM 813 N N . ASP A 1 114 ? 27.548 3.057 14.609 1.00 16.24 173 ASP A N 1
ATOM 814 C CA . ASP A 1 114 ? 27.074 3.981 13.581 1.00 16.56 173 ASP A CA 1
ATOM 815 C C . ASP A 1 114 ? 26.387 5.158 14.258 1.00 10.16 173 ASP A C 1
ATOM 816 O O . ASP A 1 114 ? 25.194 5.372 14.084 1.00 12.83 173 ASP A O 1
ATOM 821 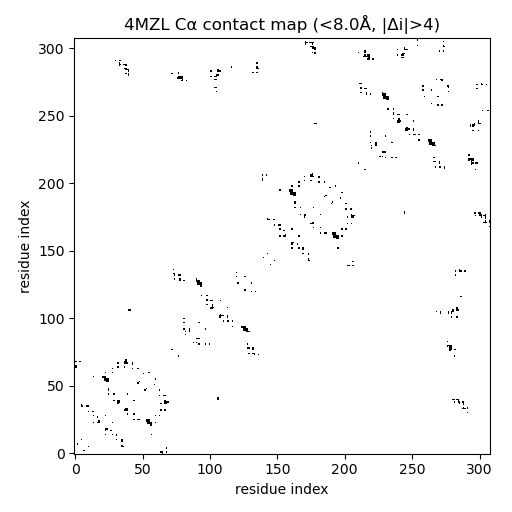N N . ALA A 1 115 ? 27.164 5.916 15.023 1.00 11.36 174 ALA A N 1
ATOM 822 C CA . ALA A 1 115 ? 26.631 6.923 15.968 1.00 14.74 174 ALA A CA 1
ATOM 823 C C . ALA A 1 115 ? 25.554 7.846 15.379 1.00 18.77 174 ALA A C 1
ATOM 824 O O . ALA A 1 115 ? 25.686 8.358 14.263 1.00 10.67 174 ALA A O 1
ATOM 826 N N . LEU A 1 116 ? 24.484 8.049 16.137 1.00 16.97 175 LEU A N 1
ATOM 827 C CA . LEU A 1 116 ? 23.452 9.003 15.762 1.00 12.48 175 LEU A CA 1
ATOM 828 C C . LEU A 1 116 ? 23.939 10.403 16.134 1.00 18.80 175 LEU A C 1
ATOM 829 O O . LEU A 1 116 ? 24.811 10.545 17.010 1.00 14.84 175 LEU A O 1
ATOM 834 N N . THR A 1 117 ? 23.396 11.438 15.489 1.00 13.49 176 THR A N 1
ATOM 835 C CA . THR A 1 117 ? 23.594 12.815 15.986 1.00 14.55 176 THR A CA 1
ATOM 836 C C . THR A 1 117 ? 22.805 12.942 17.285 1.00 15.66 176 THR A C 1
ATOM 837 O O . THR A 1 117 ? 21.917 12.118 17.546 1.00 10.99 176 THR A O 1
ATOM 841 N N . ASP A 1 118 ? 23.122 13.955 18.084 1.00 13.22 177 ASP A N 1
ATOM 842 C CA . ASP A 1 118 ? 22.434 14.176 19.351 1.00 19.89 177 ASP A CA 1
ATOM 843 C C . ASP A 1 118 ? 20.929 14.313 19.145 1.00 22.59 177 ASP A C 1
ATOM 844 O O . ASP A 1 118 ? 20.136 13.727 19.882 1.00 20.57 177 ASP A O 1
ATOM 849 N N . GLN A 1 119 ? 20.544 15.090 18.138 1.00 18.40 178 GLN A N 1
ATOM 850 C CA . GLN A 1 119 ? 19.134 15.306 17.833 1.00 18.06 178 GLN A CA 1
ATOM 851 C C . GLN A 1 119 ? 18.449 14.001 17.442 1.00 15.75 178 GLN A C 1
ATOM 852 O O . GLN A 1 119 ? 17.348 13.704 17.906 1.00 20.10 178 GLN A O 1
ATOM 858 N N . GLU A 1 120 ? 19.106 13.226 16.586 1.00 15.34 179 GLU A N 1
ATOM 859 C CA . GLU A 1 120 ? 18.562 11.952 16.132 1.00 11.84 179 GLU A CA 1
ATOM 860 C C . GLU A 1 120 ? 18.231 11.042 17.311 1.00 12.40 179 GLU A C 1
ATOM 861 O O . GLU A 1 120 ? 17.183 10.398 17.335 1.00 14.30 179 GLU A O 1
ATOM 867 N N . ALA A 1 121 ? 19.132 10.996 18.287 1.00 10.54 180 ALA A N 1
ATOM 868 C CA . ALA A 1 121 ? 18.936 10.164 19.477 1.00 12.47 180 ALA A CA 1
ATOM 869 C C . ALA A 1 121 ? 17.814 10.717 20.347 1.00 14.59 180 ALA A C 1
ATOM 870 O O . ALA A 1 121 ? 16.983 9.960 20.877 1.00 9.09 180 ALA A O 1
ATOM 872 N N . ILE A 1 122 ? 17.793 12.041 20.494 1.00 16.49 181 ILE A N 1
ATOM 873 C CA . ILE A 1 122 ? 16.787 12.724 21.307 1.00 14.30 181 ILE A CA 1
ATOM 874 C C . ILE A 1 122 ? 15.396 12.507 20.734 1.00 12.92 181 ILE A C 1
ATOM 875 O O . ILE A 1 122 ? 14.442 12.205 21.471 1.00 13.11 181 ILE A O 1
ATOM 880 N N . ASP A 1 123 ? 15.266 12.693 19.421 1.00 9.62 182 ASP A N 1
ATOM 881 C CA . ASP A 1 123 ? 13.985 12.467 18.764 1.00 9.63 182 ASP A CA 1
ATOM 882 C C . ASP A 1 123 ? 13.513 11.050 18.988 1.00 8.91 182 ASP A C 1
ATOM 883 O O . ASP A 1 123 ? 12.336 10.813 19.258 1.00 9.51 182 ASP A O 1
ATOM 888 N N . ALA A 1 124 ? 14.434 10.096 18.887 1.00 12.15 183 ALA A N 1
ATOM 889 C CA . ALA A 1 124 ? 14.047 8.681 18.965 1.00 12.70 183 ALA A CA 1
ATOM 890 C C . ALA A 1 124 ? 13.585 8.325 20.369 1.00 8.80 183 ALA A C 1
ATOM 891 O O . ALA A 1 124 ? 12.571 7.620 20.572 1.00 14.77 183 ALA A O 1
ATOM 893 N N . LEU A 1 125 ? 14.321 8.815 21.357 1.00 8.28 184 LEU A N 1
ATOM 894 C CA . LEU A 1 125 ? 13.979 8.545 22.752 1.00 10.67 184 LEU A CA 1
ATOM 895 C C . LEU A 1 125 ? 12.703 9.267 23.162 1.00 14.04 184 LEU A C 1
ATOM 896 O O . LEU A 1 125 ? 11.851 8.690 23.842 1.00 10.75 184 LEU A O 1
ATOM 901 N N . ASN A 1 126 ? 12.552 10.518 22.742 1.00 8.94 185 ASN A N 1
ATOM 902 C CA . ASN A 1 126 ? 11.308 11.245 22.997 1.00 11.42 185 ASN A CA 1
ATOM 903 C C . ASN A 1 126 ? 10.096 10.630 22.306 1.00 19.71 185 ASN A C 1
ATOM 904 O O . ASN A 1 126 ? 8.995 10.670 22.847 1.00 17.15 185 ASN A O 1
ATOM 909 N N . ALA A 1 127 ? 10.295 10.072 21.108 1.00 9.08 186 ALA A N 1
ATOM 910 C CA . ALA A 1 127 ? 9.205 9.425 20.38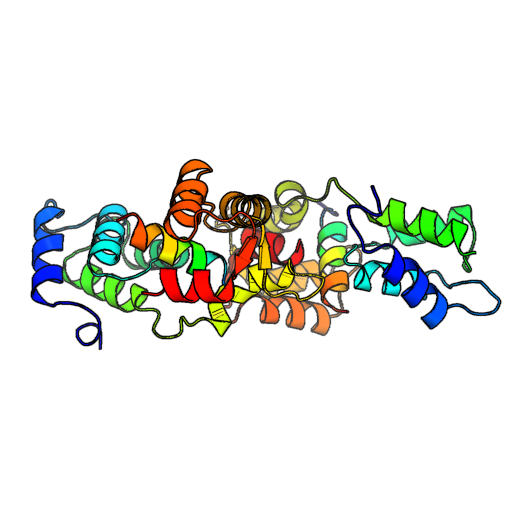0 1.00 17.49 186 ALA A CA 1
ATOM 911 C C . ALA A 1 127 ? 8.667 8.225 21.151 1.00 20.55 186 ALA A C 1
ATOM 912 O O . ALA A 1 127 ? 7.480 7.916 21.085 1.00 13.98 186 ALA A O 1
ATOM 914 N N . PHE A 1 128 ? 9.547 7.563 21.890 1.00 13.04 187 PHE A N 1
ATOM 915 C CA . PHE A 1 128 ? 9.168 6.400 22.668 1.00 16.58 187 PHE A CA 1
ATOM 916 C C . PHE A 1 128 ? 8.479 6.787 23.966 1.00 10.40 187 PHE A C 1
ATOM 917 O O . PHE A 1 128 ? 7.471 6.196 24.345 1.00 16.20 187 PHE A O 1
ATOM 925 N N . SER A 1 129 ? 9.019 7.769 24.674 1.00 11.63 188 SER A N 1
ATOM 926 C CA . SER A 1 129 ? 8.503 8.079 26.013 1.00 14.24 188 SER A CA 1
ATOM 927 C C . SER A 1 129 ? 8.743 9.520 26.439 1.00 10.06 188 SER A C 1
ATOM 928 O O . SER A 1 129 ? 9.736 10.119 26.062 1.00 14.10 188 SER A O 1
ATOM 931 N N . SER A 1 130 ? 7.829 10.057 27.245 1.00 15.69 189 SER A N 1
ATOM 932 C CA . SER A 1 130 ? 7.996 11.371 27.843 1.00 17.44 189 SER A CA 1
ATOM 933 C C . SER A 1 130 ? 8.679 11.246 29.212 1.00 21.16 189 SER A C 1
ATOM 934 O O . SER A 1 130 ? 9.012 12.266 29.838 1.00 21.50 189 SER A O 1
ATOM 937 N N . GLU A 1 131 ? 8.891 10.008 29.672 1.00 18.14 190 GLU A N 1
ATOM 938 C CA . GLU A 1 131 ? 9.506 9.757 30.984 1.00 13.75 190 GLU A CA 1
ATOM 939 C C . GLU A 1 131 ? 11.016 9.682 30.899 1.00 14.42 190 GLU A C 1
ATOM 940 O O . GLU A 1 131 ? 11.560 9.348 29.855 1.00 16.22 190 GLU A O 1
ATOM 946 N N . ASP A 1 132 ? 11.702 9.982 32.000 1.00 14.61 191 ASP A N 1
ATOM 947 C CA . ASP A 1 132 ? 13.157 10.015 31.964 1.00 22.77 191 ASP A CA 1
ATOM 948 C C . ASP A 1 132 ? 13.792 8.613 32.009 1.00 16.00 191 ASP A C 1
ATOM 949 O O . ASP A 1 132 ? 14.859 8.382 31.423 1.00 19.22 191 ASP A O 1
ATOM 954 N N . ASN A 1 133 ? 13.138 7.683 32.704 1.00 14.30 192 ASN A N 1
ATOM 955 C CA . ASN A 1 133 ? 13.636 6.312 32.814 1.00 15.90 192 ASN A CA 1
ATOM 956 C C . ASN A 1 133 ? 13.012 5.409 31.765 1.00 16.53 192 ASN A C 1
ATOM 957 O O . ASN A 1 133 ? 11.790 5.294 31.676 1.00 14.26 192 ASN A O 1
ATOM 962 N N . ILE A 1 134 ? 13.867 4.771 30.976 1.00 12.73 193 ILE A N 1
ATOM 963 C CA . ILE A 1 134 ? 13.441 4.044 29.789 1.00 15.06 193 ILE A CA 1
ATOM 964 C C . ILE A 1 134 ? 13.623 2.547 29.986 1.00 13.97 193 ILE A C 1
ATOM 965 O O . ILE A 1 134 ? 14.727 2.078 30.275 1.00 12.95 193 ILE A O 1
ATOM 970 N N . ASP A 1 135 ? 12.553 1.795 29.797 1.00 11.91 194 ASP A N 1
ATOM 971 C CA . ASP A 1 135 ? 12.555 0.344 29.658 1.00 10.53 194 ASP A CA 1
ATOM 972 C C . ASP A 1 135 ? 13.130 -0.004 28.262 1.00 14.39 194 ASP A C 1
ATOM 973 O O . ASP A 1 135 ? 12.461 0.067 27.259 1.00 9.38 194 ASP A O 1
ATOM 978 N N . TYR A 1 136 ? 14.417 -0.315 28.251 1.00 13.12 195 TYR A N 1
ATOM 979 C CA . TYR A 1 136 ? 15.146 -0.472 27.013 1.00 7.49 195 TYR A CA 1
ATOM 980 C C . TYR A 1 136 ? 14.730 -1.704 26.258 1.00 9.08 195 TYR A C 1
ATOM 981 O O . TYR A 1 136 ? 14.896 -1.795 25.095 1.00 12.13 195 TYR A O 1
ATOM 990 N N . LYS A 1 137 ? 14.161 -2.638 26.976 1.00 13.21 196 LYS A N 1
ATOM 991 C CA . LYS A 1 137 ? 13.616 -3.795 26.263 1.00 9.19 196 LYS A CA 1
ATOM 992 C C . LYS A 1 137 ? 12.382 -3.383 25.467 1.00 13.75 196 LYS A C 1
ATOM 993 O O . LYS A 1 137 ? 12.254 -3.707 24.306 1.00 12.90 196 LYS A O 1
ATOM 995 N N . LEU A 1 138 ? 11.476 -2.633 26.086 1.00 13.32 197 LEU A N 1
ATOM 996 C CA . LEU A 1 138 ? 10.333 -2.128 25.340 1.00 8.57 197 LEU A CA 1
ATOM 997 C C . LEU A 1 138 ? 10.728 -1.100 24.285 1.00 8.66 197 LEU A C 1
ATOM 998 O O . LEU A 1 138 ? 10.107 -1.047 23.222 1.00 12.33 197 LEU A O 1
ATOM 1003 N N . PHE A 1 139 ? 11.767 -0.311 24.550 1.00 8.91 198 PHE A N 1
ATOM 1004 C CA . PHE A 1 139 ? 12.268 0.623 23.530 1.00 7.92 198 PHE A CA 1
ATOM 1005 C C . PHE A 1 139 ? 12.739 -0.154 22.308 1.00 12.47 198 PHE A C 1
ATOM 1006 O O . PHE A 1 139 ? 12.444 0.211 21.157 1.00 9.53 198 PHE A O 1
ATOM 1014 N N . CYS A 1 140 ? 13.447 -1.252 22.545 1.00 15.56 199 CYS A N 1
ATOM 1015 C CA . CYS A 1 140 ? 13.881 -2.120 21.453 1.00 8.50 199 CYS A CA 1
ATOM 1016 C C . CYS A 1 140 ? 12.720 -2.784 20.706 1.00 15.86 199 CYS A C 1
ATOM 1017 O O . CYS A 1 140 ? 12.716 -2.817 19.464 1.00 9.52 199 CYS A O 1
ATOM 1020 N N . GLU A 1 141 ? 11.727 -3.284 21.436 1.00 9.98 200 GLU A N 1
ATOM 1021 C CA . GLU A 1 141 ? 10.543 -3.839 20.762 1.00 14.77 200 GLU A CA 1
ATOM 1022 C C . GLU A 1 141 ? 9.926 -2.812 19.823 1.00 9.80 200 GLU A C 1
ATOM 1023 O O . GLU A 1 141 ? 9.510 -3.128 18.713 1.00 10.90 200 GLU A O 1
ATOM 1029 N N . ASP A 1 142 ? 9.871 -1.574 20.293 1.00 13.77 201 ASP A N 1
ATOM 1030 C CA . ASP A 1 142 ? 9.236 -0.490 19.554 1.00 12.42 201 ASP A CA 1
ATOM 1031 C C . ASP A 1 142 ? 9.974 -0.101 18.268 1.00 16.98 201 ASP A C 1
ATOM 1032 O O . ASP A 1 142 ? 9.337 0.129 17.240 1.00 14.91 201 ASP A O 1
ATOM 1037 N N . ILE A 1 143 ? 11.308 -0.038 18.301 1.00 17.43 202 ILE A N 1
ATOM 1038 C CA . ILE A 1 143 ? 12.049 0.316 17.088 1.00 16.20 202 ILE A CA 1
ATOM 1039 C C . ILE A 1 143 ? 12.062 -0.809 16.077 1.00 16.19 202 ILE A C 1
ATOM 1040 O O . ILE A 1 143 ? 12.238 -0.573 14.872 1.00 15.98 202 ILE A O 1
ATOM 1045 N N . LEU A 1 144 ? 11.877 -2.035 16.557 1.00 16.05 203 LEU A N 1
ATOM 1046 C CA . LEU A 1 144 ? 11.870 -3.205 15.687 1.00 11.72 203 LEU A CA 1
ATOM 1047 C C . LEU A 1 144 ? 10.602 -3.256 14.841 1.00 23.43 203 LEU A C 1
ATOM 1048 O O . LEU A 1 144 ? 10.547 -3.958 13.831 1.00 24.26 203 LEU A O 1
ATOM 1053 N N . GLN A 1 145 ? 9.586 -2.510 15.260 1.00 25.14 204 GLN A N 1
ATOM 1054 C CA . GLN A 1 145 ? 8.318 -2.469 14.542 1.00 33.39 204 GLN A CA 1
ATOM 1055 C C . GLN A 1 145 ? 8.464 -1.752 13.204 1.00 38.05 204 GLN A C 1
ATOM 1056 O O . GLN A 1 145 ? 9.158 -0.740 13.104 1.00 35.44 204 GLN A O 1
ATOM 1063 N N . GLN B 1 8 ? 35.275 9.727 41.987 1.00 39.11 67 GLN B N 1
ATOM 1064 C CA . GLN B 1 8 ? 35.785 9.485 40.674 1.00 51.39 67 GLN B CA 1
ATOM 1065 C C . GLN B 1 8 ? 35.815 8.001 40.412 1.00 60.72 67 GLN B C 1
ATOM 1066 O O . GLN B 1 8 ? 35.247 7.507 39.466 1.00 64.26 67 GLN B O 1
ATOM 1068 N N . LEU B 1 9 ? 36.489 7.288 41.291 1.00 59.00 68 LEU B N 1
ATOM 1069 C CA . LEU B 1 9 ? 36.496 5.847 41.239 1.00 48.36 68 LEU B CA 1
ATOM 1070 C C . LEU B 1 9 ? 35.082 5.371 41.464 1.00 41.21 68 LEU B C 1
ATOM 1071 O O . LEU B 1 9 ? 34.617 4.560 40.738 1.00 32.33 68 LEU B O 1
ATOM 1076 N N . GLU B 1 10 ? 34.385 5.941 42.437 1.00 47.76 69 GLU B N 1
ATOM 1077 C CA . GLU B 1 10 ? 32.998 5.569 42.696 1.00 50.37 69 GLU B CA 1
ATOM 1078 C C . GLU B 1 10 ? 32.030 5.945 41.567 1.00 42.63 69 GLU B C 1
ATOM 1079 O O . GLU B 1 10 ? 30.929 5.454 41.484 1.00 37.78 69 GLU B O 1
ATOM 1081 N N . GLU B 1 11 ? 32.467 6.790 40.686 1.00 32.35 70 GLU B N 1
ATOM 1082 C CA . GLU B 1 11 ? 31.617 7.171 39.585 1.00 37.21 70 GLU B CA 1
ATOM 1083 C C . GLU B 1 11 ? 31.918 6.259 38.441 1.00 45.46 70 GLU B C 1
ATOM 1084 O O . GLU B 1 11 ? 31.141 6.119 37.532 1.00 48.74 70 GLU B O 1
ATOM 1086 N N . LYS B 1 12 ? 33.064 5.621 38.521 1.00 31.41 71 LYS B N 1
ATOM 1087 C CA . LYS B 1 12 ? 33.412 4.641 37.501 1.00 37.05 71 LYS B CA 1
ATOM 1088 C C . LYS B 1 12 ? 33.011 3.228 37.930 1.00 42.28 71 LYS B C 1
ATOM 1089 O O . LYS B 1 12 ? 32.513 2.441 37.119 1.00 39.53 71 LYS B O 1
ATOM 1091 N N . VAL B 1 13 ? 33.213 2.910 39.207 1.00 31.13 72 VAL B N 1
ATOM 1092 C CA . VAL B 1 13 ? 32.892 1.574 39.697 1.00 29.91 72 VAL B CA 1
ATOM 1093 C C . VAL B 1 13 ? 31.907 1.594 40.866 1.00 41.92 72 VAL B C 1
ATOM 1094 O O . VAL B 1 13 ? 31.680 2.635 41.496 1.00 42.48 72 VAL B O 1
ATOM 1098 N N . ASP B 1 14 ? 31.327 0.432 41.149 1.00 44.30 73 ASP B N 1
ATOM 1099 C CA . ASP B 1 14 ? 30.397 0.286 42.268 1.00 38.78 73 ASP B CA 1
ATOM 1100 C C . ASP B 1 14 ? 31.140 0.183 43.603 1.00 33.33 73 ASP B C 1
ATOM 1101 O O . ASP B 1 14 ? 31.946 -0.734 43.813 1.00 32.49 73 ASP B O 1
ATOM 1106 N N . GLU B 1 15 ? 30.854 1.122 44.500 1.00 21.34 74 GLU B N 1
ATOM 1107 C CA . GLU B 1 15 ? 31.554 1.239 45.773 1.00 25.76 74 GLU B CA 1
ATOM 1108 C C . GLU B 1 15 ? 31.429 -0.001 46.645 1.00 24.06 74 GLU B C 1
ATOM 1109 O O . GLU B 1 15 ? 32.379 -0.367 47.337 1.00 19.76 74 GLU B O 1
ATOM 1115 N N . SER B 1 16 ? 30.271 -0.657 46.625 1.00 14.88 75 SER B N 1
ATOM 1116 C CA . SER B 1 16 ? 30.103 -1.800 47.523 1.00 20.25 75 SER B CA 1
ATOM 1117 C C . SER B 1 16 ? 30.816 -3.033 46.976 1.00 7.66 75 SER B C 1
ATOM 1118 O O . SER B 1 16 ? 31.373 -3.815 47.760 1.00 10.93 75 SER B O 1
ATOM 1121 N N . ASP B 1 17 ? 30.815 -3.204 45.652 1.00 10.92 76 ASP B N 1
ATOM 1122 C CA . ASP B 1 17 ? 31.567 -4.278 45.011 1.00 14.48 76 ASP B CA 1
ATOM 1123 C C . ASP B 1 17 ? 33.069 -4.177 45.270 1.00 8.72 76 ASP B C 1
ATOM 1124 O O . ASP B 1 17 ? 33.757 -5.195 45.369 1.00 10.86 76 ASP B O 1
ATOM 1129 N N . VAL B 1 18 ? 33.581 -2.955 45.346 1.00 14.87 77 VAL B N 1
ATOM 1130 C CA . VAL B 1 18 ? 34.993 -2.763 45.676 1.00 10.56 77 VAL B CA 1
ATOM 1131 C C . VAL B 1 18 ? 35.306 -3.489 47.003 1.00 12.51 77 VAL B C 1
ATOM 1132 O O . VAL B 1 18 ? 36.325 -4.172 47.142 1.00 14.49 77 VAL B O 1
ATOM 1136 N N . ARG B 1 19 ? 34.412 -3.341 47.973 1.00 7.56 78 ARG B N 1
ATOM 1137 C CA . ARG B 1 19 ? 34.607 -3.928 49.309 1.00 7.62 78 ARG B CA 1
ATOM 1138 C C . ARG B 1 19 ? 34.312 -5.425 49.297 1.00 7.29 78 ARG B C 1
ATOM 1139 O O . ARG B 1 19 ? 35.049 -6.204 49.885 1.00 11.87 78 ARG B O 1
ATOM 1147 N N . ILE B 1 20 ? 33.253 -5.826 48.592 1.00 16.66 79 ILE B N 1
ATOM 1148 C CA . ILE B 1 20 ? 32.877 -7.239 48.495 1.00 13.00 79 ILE B CA 1
ATOM 1149 C C . ILE B 1 20 ? 34.007 -8.039 47.873 1.00 14.11 79 ILE B C 1
ATOM 1150 O O . ILE B 1 20 ? 34.411 -9.074 48.423 1.00 17.50 79 ILE B O 1
ATOM 1155 N N . TYR B 1 21 ? 34.516 -7.571 46.733 1.00 9.47 80 TYR B N 1
ATOM 1156 C CA . TYR B 1 21 ? 35.553 -8.313 46.031 1.00 14.99 80 TYR B CA 1
ATOM 1157 C C . TYR B 1 21 ? 36.812 -8.358 46.890 1.00 15.41 80 TYR B C 1
ATOM 1158 O O . TYR B 1 21 ? 37.524 -9.371 46.917 1.00 15.76 80 TYR B O 1
ATOM 1167 N N . PHE B 1 22 ? 37.112 -7.264 47.576 1.00 14.30 81 PHE B N 1
ATOM 1168 C CA . PHE B 1 22 ? 38.237 -7.283 48.507 1.00 9.60 81 PHE B CA 1
ATOM 1169 C C . PHE B 1 22 ? 38.072 -8.414 49.528 1.00 18.47 81 PHE B C 1
ATOM 1170 O O . PHE B 1 22 ? 38.982 -9.217 49.719 1.00 18.89 81 PHE B O 1
ATOM 1178 N N . ASN B 1 23 ? 36.908 -8.486 50.168 1.00 15.67 82 ASN B N 1
ATOM 1179 C CA . ASN B 1 23 ? 36.665 -9.500 51.195 1.00 15.91 82 ASN B CA 1
ATOM 1180 C C . ASN B 1 23 ? 36.717 -10.914 50.641 1.00 20.49 82 ASN B C 1
ATOM 1181 O O . ASN B 1 23 ? 37.106 -11.826 51.359 1.00 18.86 82 ASN B O 1
ATOM 1186 N N . GLU B 1 24 ? 36.293 -11.091 49.386 1.00 18.22 83 GLU B N 1
ATOM 1187 C CA . GLU B 1 24 ? 36.329 -12.389 48.708 1.00 21.76 83 GLU B CA 1
ATOM 1188 C C . GLU B 1 24 ? 37.755 -12.918 48.582 1.00 23.99 83 GLU B C 1
ATOM 1189 O O . GLU B 1 24 ? 37.980 -14.134 48.571 1.00 26.34 83 GLU B O 1
ATOM 1195 N N . LYS B 1 25 ? 38.720 -12.005 48.486 1.00 13.19 84 LYS B N 1
ATOM 1196 C CA . LYS B 1 25 ? 40.092 -12.381 48.124 1.00 12.66 84 LYS B CA 1
ATOM 1197 C C . LYS B 1 25 ? 41.131 -12.061 49.187 1.00 22.91 84 LYS B C 1
ATOM 1198 O O . LYS B 1 25 ? 42.272 -12.465 49.063 1.00 23.77 84 LYS B O 1
ATOM 1204 N N . SER B 1 26 ? 40.759 -11.318 50.221 1.00 17.34 85 SER B N 1
ATOM 1205 C CA . SER B 1 26 ? 41.773 -10.857 51.168 1.00 13.97 85 SER B CA 1
ATOM 1206 C C . SER B 1 26 ? 42.259 -12.004 52.032 1.00 27.04 85 SER B C 1
ATOM 1207 O O . SER B 1 26 ? 41.585 -13.040 52.175 1.00 27.04 85 SER B O 1
ATOM 1210 N N . SER B 1 27 ? 43.438 -11.820 52.610 1.00 24.47 86 SER B N 1
ATOM 1211 C CA . SER B 1 27 ? 44.008 -12.822 53.499 1.00 28.55 86 SER B CA 1
ATOM 1212 C C . SER B 1 27 ? 44.849 -12.071 54.503 1.00 25.64 86 SER B C 1
ATOM 1213 O O . SER B 1 27 ? 45.859 -11.445 54.124 1.00 26.02 86 SER B O 1
ATOM 1216 N N . GLY B 1 28 ? 44.430 -12.116 55.768 1.00 30.29 87 GLY B N 1
ATOM 1217 C CA . GLY B 1 28 ? 45.130 -11.407 56.827 1.00 27.56 87 GLY B CA 1
ATOM 1218 C C . GLY B 1 28 ? 44.924 -9.917 56.646 1.00 25.78 87 GLY B C 1
ATOM 1219 O O . GLY B 1 28 ? 45.800 -9.111 56.961 1.00 27.18 87 GLY B O 1
ATOM 1220 N N . GLY B 1 29 ? 43.762 -9.552 56.115 1.00 20.71 88 GLY B N 1
ATOM 1221 C CA . GLY B 1 29 ? 43.454 -8.154 55.857 1.00 24.38 88 GLY B CA 1
ATOM 1222 C C . GLY B 1 29 ? 44.195 -7.562 54.662 1.00 20.79 88 GLY B C 1
ATOM 1223 O O . GLY B 1 29 ? 44.161 -6.339 54.443 1.00 19.06 88 GLY B O 1
ATOM 1224 N N . LYS B 1 30 ? 44.870 -8.408 53.884 1.00 20.58 89 LYS B N 1
ATOM 1225 C CA . LYS B 1 30 ? 45.599 -7.910 52.713 1.00 23.48 89 LYS B CA 1
ATOM 1226 C C . LYS B 1 30 ? 45.233 -8.641 51.441 1.00 24.50 89 LYS B C 1
ATOM 1227 O O . LYS B 1 30 ? 44.737 -9.777 51.477 1.00 20.63 89 LYS B O 1
ATOM 1233 N N . ILE B 1 31 ? 45.508 -8.004 50.309 1.00 16.59 90 ILE B N 1
ATOM 1234 C CA . ILE B 1 31 ? 45.212 -8.642 49.036 1.00 20.99 90 ILE B CA 1
ATOM 1235 C C . ILE B 1 31 ? 46.450 -8.651 48.148 1.00 20.32 90 ILE B C 1
ATOM 1236 O O . ILE B 1 31 ? 47.200 -7.669 48.117 1.00 23.15 90 ILE B O 1
ATOM 1241 N N . SER B 1 32 ? 46.678 -9.761 47.443 1.00 23.57 91 SER B N 1
ATOM 1242 C CA . SER B 1 32 ? 47.795 -9.852 46.503 1.00 16.58 91 SER B CA 1
ATOM 1243 C C . SER B 1 32 ? 47.543 -8.965 45.291 1.00 10.06 91 SER B C 1
ATOM 1244 O O . SER B 1 32 ? 46.409 -8.593 45.002 1.00 11.02 91 SER B O 1
ATOM 1247 N N . ILE B 1 33 ? 48.606 -8.598 44.594 1.00 13.76 92 ILE B N 1
ATOM 1248 C CA . ILE B 1 33 ? 48.471 -7.772 43.407 1.00 19.31 92 ILE B CA 1
ATOM 1249 C C . ILE B 1 33 ? 47.662 -8.513 42.338 1.00 15.02 92 ILE B C 1
ATOM 1250 O O . ILE B 1 33 ? 46.814 -7.916 41.680 1.00 13.02 92 ILE B O 1
ATOM 1255 N N . ASP B 1 34 ? 47.924 -9.806 42.171 1.00 20.74 93 ASP B N 1
ATOM 1256 C CA . ASP B 1 34 ? 47.164 -10.619 41.233 1.00 21.97 93 ASP B CA 1
ATOM 1257 C C . ASP B 1 34 ? 45.673 -10.648 41.551 1.00 20.14 93 ASP B C 1
ATOM 1258 O O . ASP B 1 34 ? 44.841 -10.548 40.655 1.00 14.89 93 ASP B O 1
ATOM 1263 N N . ASN B 1 35 ? 45.326 -10.765 42.825 1.00 23.25 94 ASN B N 1
ATOM 1264 C CA . ASN B 1 35 ? 43.906 -10.733 43.180 1.00 12.00 94 ASN B CA 1
ATOM 1265 C C . ASN B 1 35 ? 43.340 -9.327 43.036 1.00 14.58 94 ASN B C 1
ATOM 1266 O O . ASN B 1 35 ? 42.186 -9.145 42.642 1.00 14.97 94 ASN B O 1
ATOM 1271 N N . ALA B 1 36 ? 44.156 -8.323 43.337 1.00 8.16 95 ALA B N 1
ATOM 1272 C CA . ALA B 1 36 ? 43.685 -6.944 43.167 1.00 11.73 95 ALA B CA 1
ATOM 1273 C C . ALA B 1 36 ? 43.423 -6.640 41.680 1.00 14.81 95 ALA B C 1
ATOM 1274 O O . ALA B 1 36 ? 42.457 -5.959 41.349 1.00 11.94 95 ALA B O 1
ATOM 1276 N N . SER B 1 37 ? 44.271 -7.150 40.786 1.00 12.94 96 SER B N 1
ATOM 1277 C CA . SER B 1 37 ? 44.056 -6.941 39.362 1.00 14.55 96 SER B CA 1
ATOM 1278 C C . SER B 1 37 ? 42.806 -7.693 38.904 1.00 10.42 96 SER B C 1
ATOM 1279 O O . SER B 1 37 ? 42.038 -7.193 38.088 1.00 11.31 96 SER B O 1
ATOM 1282 N N . TYR B 1 38 ? 42.616 -8.905 39.420 1.00 11.33 97 TYR B N 1
ATOM 1283 C CA . TYR B 1 38 ? 41.397 -9.673 39.148 1.00 15.67 97 TYR B CA 1
ATOM 1284 C C . TYR B 1 38 ? 40.152 -8.876 39.522 1.00 13.59 97 TYR B C 1
ATOM 1285 O O . TYR B 1 38 ? 39.202 -8.734 38.716 1.00 8.70 97 TYR B O 1
ATOM 1294 N N . ASN B 1 39 ? 40.162 -8.350 40.746 1.00 10.71 98 ASN B N 1
ATOM 1295 C CA . ASN B 1 39 ? 39.067 -7.529 41.249 1.00 13.87 98 ASN B CA 1
ATOM 1296 C C . ASN B 1 39 ? 38.826 -6.299 40.376 1.00 12.73 98 ASN B C 1
ATOM 1297 O O . ASN B 1 39 ? 37.683 -5.979 40.052 1.00 6.99 98 ASN B O 1
ATOM 1302 N N . ALA B 1 40 ? 39.911 -5.611 40.018 1.00 8.90 99 ALA B N 1
ATOM 1303 C CA . ALA B 1 40 ? 39.859 -4.433 39.166 1.00 9.16 99 ALA B CA 1
ATOM 1304 C C . ALA B 1 40 ? 39.126 -4.772 37.869 1.00 6.78 99 ALA B C 1
ATOM 1305 O O . ALA B 1 40 ? 38.298 -4.001 37.393 1.00 10.36 99 ALA B O 1
ATOM 1307 N N . ARG B 1 41 ? 39.453 -5.921 37.289 1.00 9.95 100 ARG B N 1
ATOM 1308 C CA . ARG B 1 41 ? 38.814 -6.365 36.054 1.00 8.46 100 ARG B CA 1
ATOM 1309 C C . ARG B 1 41 ? 37.339 -6.640 36.254 1.00 13.03 100 ARG B C 1
ATOM 1310 O O . ARG B 1 41 ? 36.514 -6.243 35.427 1.00 10.06 100 ARG B O 1
ATOM 1318 N N . LYS B 1 42 ? 36.997 -7.309 37.354 1.00 11.58 101 LYS B N 1
ATOM 1319 C CA . LYS B 1 42 ? 35.581 -7.548 37.658 1.00 16.79 101 LYS B CA 1
ATOM 1320 C C . LYS B 1 42 ? 34.776 -6.264 37.803 1.00 18.13 101 LYS B C 1
ATOM 1321 O O . LYS B 1 42 ? 33.614 -6.194 37.410 1.00 17.86 101 LYS B O 1
ATOM 1327 N N . LEU B 1 43 ? 35.410 -5.245 38.366 1.00 11.23 102 LEU B N 1
ATOM 1328 C CA . LEU B 1 43 ? 34.804 -3.928 38.537 1.00 5.72 102 LEU B CA 1
ATOM 1329 C C . LEU B 1 43 ? 34.733 -3.166 37.229 1.00 12.67 102 LEU B C 1
ATOM 1330 O O . LEU B 1 43 ? 34.165 -2.066 37.191 1.00 14.23 102 LEU B O 1
ATOM 1335 N N . GLY B 1 44 ? 35.321 -3.724 36.171 1.00 19.49 103 GLY B N 1
ATOM 1336 C CA . GLY B 1 44 ? 35.271 -3.103 34.854 1.00 15.46 103 GLY B CA 1
ATOM 1337 C C . GLY B 1 44 ? 36.456 -2.197 34.548 1.00 21.47 103 GLY B C 1
ATOM 1338 O O . GLY B 1 44 ? 36.344 -1.326 33.675 1.00 13.43 103 GLY B O 1
ATOM 1339 N N . LEU B 1 45 ? 37.577 -2.390 35.254 1.00 10.09 104 LEU B N 1
ATOM 1340 C CA . LEU B 1 45 ? 38.787 -1.608 35.005 1.00 11.51 104 LEU B CA 1
ATOM 1341 C C . LEU B 1 45 ? 39.800 -2.444 34.226 1.00 11.25 104 LEU B C 1
ATOM 1342 O O . LEU B 1 45 ? 39.671 -3.670 34.148 1.00 8.48 104 LEU B O 1
ATOM 1347 N N . ALA B 1 46 ? 40.808 -1.792 33.641 1.00 7.94 105 ALA B N 1
ATOM 1348 C CA . ALA B 1 46 ? 41.778 -2.493 32.775 1.00 10.67 105 ALA B CA 1
ATOM 1349 C C . ALA B 1 46 ? 43.248 -2.252 33.144 1.00 9.09 105 ALA B C 1
ATOM 1350 O O . ALA B 1 46 ? 43.919 -1.413 32.529 1.00 7.80 105 ALA B O 1
ATOM 1352 N N . PRO B 1 47 ? 43.755 -2.991 34.150 1.00 14.04 106 PRO B N 1
ATOM 1353 C CA . PRO B 1 47 ? 45.173 -2.870 34.510 1.00 17.45 106 PRO B CA 1
ATOM 1354 C C . PRO B 1 47 ? 46.091 -3.519 33.474 1.00 14.12 106 PRO B C 1
ATOM 1355 O O . PRO B 1 47 ? 45.721 -4.545 32.884 1.00 14.53 106 PRO B O 1
ATOM 1359 N N . SER B 1 48 ? 47.271 -2.935 33.277 1.00 10.72 107 SER B N 1
ATOM 1360 C CA . SER B 1 48 ? 48.348 -3.587 32.523 1.00 14.85 107 SER B CA 1
ATOM 1361 C C . SER B 1 48 ? 49.485 -3.946 33.472 1.00 15.39 107 SER B C 1
ATOM 1362 O O . SER B 1 48 ? 49.434 -3.625 34.661 1.00 11.23 107 SER B O 1
ATOM 1365 N N . SER B 1 49 ? 50.525 -4.592 32.950 1.00 12.20 108 SER B N 1
ATOM 1366 C CA . SER B 1 49 ? 51.725 -4.872 33.739 1.00 8.54 108 SER B CA 1
ATOM 1367 C C . SER B 1 49 ? 52.352 -3.587 34.290 1.00 17.52 108 SER B C 1
ATOM 1368 O O . SER B 1 49 ? 53.041 -3.608 35.306 1.00 17.41 108 SER B O 1
ATOM 1371 N N . ILE B 1 50 ? 52.124 -2.464 33.622 1.00 10.11 109 ILE B N 1
ATOM 1372 C CA . ILE B 1 50 ? 52.704 -1.201 34.085 1.00 17.55 109 ILE B CA 1
ATOM 1373 C C . ILE B 1 50 ? 52.088 -0.787 35.412 1.00 17.91 109 ILE B C 1
ATOM 1374 O O . ILE B 1 50 ? 52.790 -0.303 36.313 1.00 13.55 109 ILE B O 1
ATOM 1379 N N . ASP B 1 51 ? 50.777 -0.979 35.526 1.00 11.85 110 ASP B N 1
ATOM 1380 C CA . ASP B 1 51 ? 50.062 -0.647 36.744 1.00 14.98 110 ASP B CA 1
ATOM 1381 C C . ASP B 1 51 ? 50.496 -1.587 37.838 1.00 16.80 110 ASP B C 1
ATOM 1382 O O . ASP B 1 51 ? 50.696 -1.159 38.980 1.00 15.88 110 ASP B O 1
ATOM 1387 N N . GLU B 1 52 ? 50.669 -2.860 37.491 1.00 7.72 111 GLU B N 1
ATOM 1388 C CA . GLU B 1 52 ? 51.073 -3.836 38.498 1.00 16.32 111 GLU B CA 1
ATOM 1389 C C . GLU B 1 52 ? 52.481 -3.599 38.998 1.00 15.52 111 GLU B C 1
ATOM 1390 O O . GLU B 1 52 ? 52.750 -3.732 40.188 1.00 13.05 111 GLU B O 1
ATOM 1396 N N . LYS B 1 53 ? 53.390 -3.265 38.092 1.00 10.19 112 LYS B N 1
ATOM 1397 C CA . LYS B 1 53 ? 54.756 -2.932 38.496 1.00 16.55 112 LYS B CA 1
ATOM 1398 C C . LYS B 1 53 ? 54.777 -1.677 39.355 1.00 16.64 112 LYS B C 1
ATOM 1399 O O . LYS B 1 53 ? 55.577 -1.538 40.288 1.00 15.79 112 LYS B O 1
ATOM 1405 N N . LYS B 1 54 ? 53.875 -0.755 39.043 1.00 12.29 113 LYS B N 1
ATOM 1406 C CA . LYS B 1 54 ? 53.826 0.521 39.764 1.00 18.69 113 LYS B CA 1
ATOM 1407 C C . LYS B 1 54 ? 53.380 0.367 41.220 1.00 20.91 113 LYS B C 1
ATOM 1408 O O . LYS B 1 54 ? 53.964 0.982 42.124 1.00 19.64 113 LYS B O 1
ATOM 1412 N N . ILE B 1 55 ? 52.365 -0.461 41.458 1.00 21.81 114 ILE B N 1
ATOM 1413 C CA . ILE B 1 55 ? 51.842 -0.611 42.820 1.00 14.67 114 ILE B CA 1
ATOM 1414 C C . ILE B 1 55 ? 52.798 -1.463 43.661 1.00 11.60 114 ILE B C 1
ATOM 1415 O O . ILE B 1 55 ? 52.930 -1.250 44.880 1.00 16.81 114 ILE B O 1
ATOM 1420 N N . LYS B 1 56 ? 53.497 -2.392 43.006 1.00 9.48 115 LYS B N 1
ATOM 1421 C CA . LYS B 1 56 ? 54.503 -3.204 43.678 1.00 21.71 115 LYS B CA 1
ATOM 1422 C C . LYS B 1 56 ? 55.682 -2.358 44.141 1.00 24.46 115 LYS B C 1
ATOM 1423 O O . LYS B 1 56 ? 56.266 -2.602 45.220 1.00 14.40 115 LYS B O 1
ATOM 1427 N N . GLU B 1 57 ? 56.044 -1.367 43.332 1.00 17.21 116 GLU B N 1
ATOM 1428 C CA . GLU B 1 57 ? 57.182 -0.526 43.691 1.00 21.90 116 GLU B CA 1
ATOM 1429 C C . GLU B 1 57 ? 56.850 0.339 44.902 1.00 20.41 116 GLU B C 1
ATOM 1430 O O . GLU B 1 57 ? 57.721 0.625 45.731 1.00 20.03 116 GLU B O 1
ATOM 1434 N N . LEU B 1 58 ? 55.583 0.740 45.000 1.00 15.48 117 LEU B N 1
ATOM 1435 C CA . LEU B 1 58 ? 55.104 1.535 46.125 1.00 12.14 117 LEU B CA 1
ATOM 1436 C C . LEU B 1 58 ? 54.961 0.730 47.416 1.00 14.44 117 LEU B C 1
ATOM 1437 O O . LEU B 1 58 ? 55.393 1.173 48.480 1.00 17.60 117 LEU B O 1
ATOM 1442 N N . TYR B 1 59 ? 54.366 -0.456 47.320 1.00 10.16 118 TYR B N 1
ATOM 1443 C CA . TYR B 1 59 ? 53.842 -1.141 48.505 1.00 20.39 118 TYR B CA 1
ATOM 1444 C C . TYR B 1 59 ? 54.307 -2.599 48.692 1.00 23.82 118 TYR B C 1
ATOM 1445 O O . TYR B 1 59 ? 54.129 -3.154 49.776 1.00 22.45 118 TYR B O 1
ATOM 1454 N N . GLY B 1 60 ? 54.821 -3.218 47.646 1.00 20.49 119 GLY B N 1
ATOM 1455 C CA . GLY B 1 60 ? 55.115 -4.645 47.715 1.00 14.50 119 GLY B CA 1
ATOM 1456 C C . GLY B 1 60 ? 54.002 -5.483 47.162 1.00 18.93 119 GLY B C 1
ATOM 1457 O O . GLY B 1 60 ? 53.137 -4.942 46.480 1.00 22.17 119 GLY B O 1
ATOM 1458 N N . ASP B 1 61 ? 53.985 -6.783 47.454 1.00 23.30 120 ASP B N 1
ATOM 1459 C CA . ASP B 1 61 ? 53.044 -7.734 46.835 1.00 20.43 120 ASP B CA 1
ATOM 1460 C C . ASP B 1 61 ? 51.663 -7.814 47.477 1.00 16.91 120 ASP B C 1
ATOM 1461 O O . ASP B 1 61 ? 50.719 -8.334 46.876 1.00 24.89 120 ASP B O 1
ATOM 1466 N N . ASN B 1 62 ? 51.547 -7.327 48.706 1.00 17.00 121 ASN B N 1
ATOM 1467 C CA . ASN B 1 62 ? 50.317 -7.481 49.455 1.00 23.71 121 ASN B CA 1
ATOM 1468 C C . ASN B 1 62 ? 49.803 -6.158 49.955 1.00 23.26 121 ASN B C 1
ATOM 1469 O O . ASN B 1 62 ? 50.465 -5.478 50.747 1.00 23.35 121 ASN B O 1
ATOM 1474 N N . LEU B 1 63 ? 48.609 -5.806 49.493 1.00 15.88 122 LEU B N 1
ATOM 1475 C CA . LEU B 1 63 ? 48.060 -4.477 49.718 1.00 19.45 122 LEU B CA 1
ATOM 1476 C C . LEU B 1 63 ? 47.017 -4.488 50.839 1.00 20.43 122 LEU B C 1
ATOM 1477 O O . LEU B 1 63 ? 46.142 -5.363 50.894 1.00 15.48 122 LEU B O 1
ATOM 1482 N N . THR B 1 64 ? 47.118 -3.507 51.730 1.00 19.67 123 THR B N 1
ATOM 1483 C CA . THR B 1 64 ? 46.045 -3.205 52.662 1.00 17.19 123 THR B CA 1
ATOM 1484 C C . THR B 1 64 ? 44.834 -2.723 51.863 1.00 22.04 123 THR B C 1
ATOM 1485 O O . THR B 1 64 ? 44.920 -2.472 50.656 1.00 17.69 123 THR B O 1
ATOM 1489 N N . TYR B 1 65 ? 43.708 -2.560 52.538 1.00 12.77 124 TYR B N 1
ATOM 1490 C CA . TYR B 1 65 ? 42.503 -2.108 51.868 1.00 21.35 124 TYR B CA 1
ATOM 1491 C C . TYR B 1 65 ? 42.719 -0.734 51.238 1.00 19.01 124 TYR B C 1
ATOM 1492 O O . TYR B 1 65 ? 42.321 -0.499 50.097 1.00 15.35 124 TYR B O 1
ATOM 1501 N N . GLU B 1 66 ? 43.369 0.168 51.972 1.00 13.25 125 GLU B N 1
ATOM 1502 C CA . GLU B 1 66 ? 43.612 1.514 51.460 1.00 13.75 125 GLU B CA 1
ATOM 1503 C C . GLU B 1 66 ? 44.600 1.536 50.290 1.00 23.06 125 GLU B C 1
ATOM 1504 O O . GLU B 1 66 ? 44.467 2.349 49.368 1.00 12.27 125 GLU B O 1
ATOM 1507 N N . GLN B 1 67 ? 45.607 0.667 50.321 1.00 15.73 126 GLN B N 1
ATOM 1508 C CA . GLN B 1 67 ? 46.558 0.619 49.206 1.00 15.97 126 GLN B CA 1
ATOM 1509 C C . GLN B 1 67 ? 45.855 0.039 47.976 1.00 17.21 126 GLN B C 1
ATOM 1510 O O . GLN B 1 67 ? 46.120 0.426 46.830 1.00 13.15 126 GLN B O 1
ATOM 1516 N N . TYR B 1 68 ? 44.930 -0.873 48.232 1.00 11.86 127 TYR B N 1
ATOM 1517 C CA . TYR B 1 68 ? 44.109 -1.480 47.192 1.00 12.41 127 TYR B CA 1
ATOM 1518 C C . TYR B 1 68 ? 43.241 -0.438 46.477 1.00 13.89 127 TYR B C 1
ATOM 1519 O O . TYR B 1 68 ? 43.139 -0.440 45.250 1.00 14.42 127 TYR B O 1
ATOM 1528 N N . LEU B 1 69 ? 42.662 0.480 47.241 1.00 15.48 128 LEU B N 1
ATOM 1529 C CA . LEU B 1 69 ? 41.847 1.562 46.693 1.00 16.09 128 LEU B CA 1
ATOM 1530 C C . LEU B 1 69 ? 42.703 2.488 45.834 1.00 19.96 128 LEU B C 1
ATOM 1531 O O . LEU B 1 69 ? 42.263 3.002 44.794 1.00 10.35 128 LEU B O 1
ATOM 1536 N N . GLU B 1 70 ? 43.929 2.709 46.284 1.00 18.56 129 GLU B N 1
ATOM 1537 C CA . GLU B 1 70 ? 44.886 3.498 45.523 1.00 23.48 129 GLU B CA 1
ATOM 1538 C C . GLU B 1 70 ? 45.156 2.830 44.175 1.00 16.85 129 GLU B C 1
ATOM 1539 O O . GLU B 1 70 ? 45.125 3.471 43.133 1.00 15.37 129 GLU B O 1
ATOM 1545 N N . TYR B 1 71 ? 45.424 1.529 44.221 1.00 11.89 130 TYR B N 1
ATOM 1546 C CA . TYR B 1 71 ? 45.651 0.732 43.021 1.00 16.29 130 TYR B CA 1
ATOM 1547 C C . TYR B 1 71 ? 44.480 0.842 42.040 1.00 14.69 130 TYR B C 1
ATOM 1548 O O . TYR B 1 71 ? 44.672 1.049 40.831 1.00 8.62 130 TYR B O 1
ATOM 1557 N N . LEU B 1 72 ? 43.267 0.706 42.565 1.00 7.21 131 LEU B N 1
ATOM 1558 C CA . LEU B 1 72 ? 42.063 0.808 41.749 1.00 8.28 131 LEU B CA 1
ATOM 1559 C C . LEU B 1 72 ? 42.061 2.105 40.948 1.00 12.05 131 LEU B C 1
ATOM 1560 O O . LEU B 1 72 ? 41.896 2.092 39.728 1.00 10.43 131 LEU B O 1
ATOM 1565 N N . SER B 1 73 ? 42.248 3.223 41.642 1.00 12.85 132 SER B N 1
ATOM 1566 C CA . SER B 1 73 ? 42.290 4.527 40.993 1.00 15.95 132 SER B CA 1
ATOM 1567 C C . SER B 1 73 ? 43.305 4.526 39.856 1.00 15.99 132 SER B C 1
ATOM 1568 O O . SER B 1 73 ? 43.008 4.964 38.744 1.00 16.34 132 SER B O 1
ATOM 1571 N N . ILE B 1 74 ? 44.504 4.029 40.142 1.00 14.80 133 ILE B N 1
ATOM 1572 C CA . ILE B 1 74 ? 45.569 3.942 39.128 1.00 16.46 133 ILE B CA 1
ATOM 1573 C C . ILE B 1 74 ? 45.071 3.196 37.888 1.00 20.93 133 ILE B C 1
ATOM 1574 O O . ILE B 1 74 ? 45.485 3.488 36.752 1.00 20.16 133 ILE B O 1
ATOM 1579 N N . CYS B 1 75 ? 44.174 2.238 38.098 1.00 14.64 134 CYS B N 1
ATOM 1580 C CA . CYS B 1 75 ? 43.695 1.406 36.991 1.00 7.48 134 CYS B CA 1
ATOM 1581 C C . CYS B 1 75 ? 42.530 2.044 36.243 1.00 17.44 134 CYS B C 1
ATOM 1582 O O . CYS B 1 75 ? 41.980 1.426 35.351 1.00 12.21 134 CYS B O 1
ATOM 1585 N N . VAL B 1 76 ? 42.141 3.260 36.607 1.00 17.86 135 VAL B N 1
ATOM 1586 C CA . VAL B 1 76 ? 40.971 3.865 35.974 1.00 22.08 135 VAL B CA 1
ATOM 1587 C C . VAL B 1 76 ? 41.227 4.185 34.516 1.00 12.87 135 VAL B C 1
ATOM 1588 O O . VAL B 1 76 ? 40.403 3.871 33.650 1.00 15.11 135 VAL B O 1
ATOM 1592 N N . HIS B 1 77 ? 42.380 4.793 34.249 1.00 12.43 136 HIS B N 1
ATOM 1593 C CA . HIS B 1 77 ? 42.832 5.067 32.877 1.00 10.50 136 HIS B CA 1
ATOM 1594 C C . HIS B 1 77 ? 41.780 5.828 32.071 1.00 21.49 136 HIS B C 1
ATOM 1595 O O . HIS B 1 77 ? 41.438 5.434 30.952 1.00 11.53 136 HIS B O 1
ATOM 1602 N N . ASP B 1 78 ? 41.276 6.931 32.622 1.00 16.11 137 ASP B N 1
ATOM 1603 C CA . ASP B 1 78 ? 40.185 7.647 31.966 1.00 21.95 137 ASP B CA 1
ATOM 1604 C C . ASP B 1 78 ? 40.587 8.248 30.608 1.00 22.03 137 ASP B C 1
ATOM 1605 O O . ASP B 1 78 ? 39.736 8.770 29.873 1.00 21.24 137 ASP B O 1
ATOM 1608 N N . LYS B 1 79 ? 41.866 8.145 30.254 1.00 21.10 138 LYS B N 1
ATOM 1609 C CA . LYS B 1 79 ? 42.319 8.609 28.941 1.00 32.11 138 LYS B CA 1
ATOM 1610 C C . LYS B 1 79 ? 42.154 7.597 27.803 1.00 29.27 138 LYS B C 1
ATOM 1611 O O . LYS B 1 79 ? 42.291 7.967 26.635 1.00 21.63 138 LYS B O 1
ATOM 1615 N N . ASP B 1 80 ? 41.864 6.346 28.147 1.00 18.77 139 ASP B N 1
ATOM 1616 C CA . ASP B 1 80 ? 41.682 5.300 27.148 1.00 13.00 139 ASP B CA 1
ATOM 1617 C C . ASP B 1 80 ? 40.585 5.671 26.156 1.00 21.34 139 ASP B C 1
ATOM 1618 O O . ASP B 1 80 ? 39.476 6.032 26.549 1.00 20.43 139 ASP B O 1
ATOM 1623 N N . ASN B 1 81 ? 40.902 5.579 24.868 1.00 20.01 140 ASN B N 1
ATOM 1624 C CA . ASN B 1 81 ? 39.944 5.906 23.819 1.00 18.48 140 ASN B CA 1
ATOM 1625 C C . ASN B 1 81 ? 40.276 5.215 22.500 1.00 19.15 140 ASN B C 1
ATOM 1626 O O . ASN B 1 81 ? 41.434 4.899 22.228 1.00 18.35 140 ASN B O 1
ATOM 1629 N N . VAL B 1 82 ? 39.253 4.984 21.685 1.00 19.79 141 VAL B N 1
ATOM 1630 C CA . VAL B 1 82 ? 39.434 4.332 20.393 1.00 15.64 141 VAL B CA 1
ATOM 1631 C C . VAL B 1 82 ? 40.698 4.827 19.698 1.00 18.90 141 VAL B C 1
ATOM 1632 O O . VAL B 1 82 ? 41.545 4.033 19.291 1.00 15.68 141 VAL B O 1
ATOM 1636 N N . GLU B 1 83 ? 40.817 6.144 19.566 1.00 16.11 142 GLU B N 1
ATOM 1637 C CA . GLU B 1 83 ? 41.978 6.747 18.922 0.88 18.65 142 GLU B CA 1
ATOM 1638 C C . GLU B 1 83 ? 43.276 6.188 19.494 1.00 21.97 142 GLU B C 1
ATOM 1639 O O . GLU B 1 83 ? 44.187 5.824 18.750 1.00 23.82 142 GLU B O 1
ATOM 1641 N N . GLU B 1 84 ? 43.354 6.124 20.819 1.00 24.65 143 GLU B N 1
ATOM 1642 C CA . GLU B 1 84 ? 44.538 5.609 21.492 1.00 21.98 143 GLU B CA 1
ATOM 1643 C C . GLU B 1 84 ? 44.700 4.122 21.180 1.00 31.48 143 GLU B C 1
ATOM 1644 O O . GLU B 1 84 ? 45.789 3.674 20.848 1.00 42.90 143 GLU B O 1
ATOM 1646 N N . LEU B 1 85 ? 43.606 3.367 21.242 1.00 17.93 144 LEU B N 1
ATOM 1647 C CA . LEU B 1 85 ? 43.698 1.905 21.192 1.00 19.77 144 LEU B CA 1
ATOM 1648 C C . LEU B 1 85 ? 44.094 1.324 19.833 1.00 25.75 144 LEU B C 1
ATOM 1649 O O . LEU B 1 85 ? 44.800 0.310 19.758 1.00 23.74 144 LEU B O 1
ATOM 1654 N N . ILE B 1 86 ? 43.664 1.956 18.752 1.00 17.89 145 ILE B N 1
ATOM 1655 C CA . ILE B 1 86 ? 43.855 1.330 17.451 1.00 21.33 145 ILE B CA 1
ATOM 1656 C C . ILE B 1 86 ? 45.256 1.472 16.877 1.00 27.25 145 ILE B C 1
ATOM 1657 O O . ILE B 1 86 ? 45.540 0.869 15.831 1.00 21.78 145 ILE B O 1
ATOM 1662 N N . LYS B 1 87 ? 46.112 2.266 17.523 1.00 19.32 146 LYS B N 1
ATOM 1663 C CA . LYS B 1 87 ? 47.363 2.687 16.887 1.00 27.30 146 LYS B CA 1
ATOM 1664 C C . LYS B 1 87 ? 48.178 1.532 16.325 1.00 28.19 146 LYS B C 1
ATOM 1665 O O . LYS B 1 87 ? 48.614 1.578 15.185 1.00 21.25 146 LYS B O 1
ATOM 1669 N N . MET B 1 88 ? 48.368 0.495 17.128 1.00 17.31 147 MET B N 1
ATOM 1670 C CA . MET B 1 88 ? 49.171 -0.666 16.724 1.00 16.80 147 MET B CA 1
ATOM 1671 C C . MET B 1 88 ? 48.551 -1.354 15.507 1.00 24.44 147 MET B C 1
ATOM 1672 O O . MET B 1 88 ? 49.256 -1.704 14.547 1.00 23.34 147 MET B O 1
ATOM 1677 N N . PHE B 1 89 ? 47.226 -1.525 15.544 1.00 23.13 148 PHE B N 1
ATOM 1678 C CA . PHE B 1 89 ? 46.493 -2.151 14.443 1.00 18.99 148 PHE B CA 1
ATOM 1679 C C . PHE B 1 89 ? 46.574 -1.342 13.160 1.00 19.15 148 PHE B C 1
ATOM 1680 O O . PHE B 1 89 ? 46.818 -1.888 12.092 1.00 19.43 148 PHE B O 1
ATOM 1688 N N . ALA B 1 90 ? 46.348 -0.037 13.271 1.00 16.45 149 ALA B N 1
ATOM 1689 C CA . ALA B 1 90 ? 46.384 0.850 12.114 1.00 19.07 149 ALA B CA 1
ATOM 1690 C C . ALA B 1 90 ? 47.756 0.794 11.460 1.00 24.84 149 ALA B C 1
ATOM 1691 O O . ALA B 1 90 ? 47.871 0.820 10.234 1.00 21.17 149 ALA B O 1
ATOM 1693 N N . HIS B 1 91 ? 48.792 0.722 12.292 1.00 17.50 150 HIS B N 1
ATOM 1694 C CA . HIS B 1 91 ? 50.167 0.633 11.828 1.00 22.13 150 HIS B CA 1
ATOM 1695 C C . HIS B 1 91 ? 50.398 -0.563 10.906 1.00 20.06 150 HIS B C 1
ATOM 1696 O O . HIS B 1 91 ? 51.198 -0.493 9.984 1.00 20.96 150 HIS B O 1
ATOM 1703 N N . PHE B 1 92 ? 49.695 -1.661 11.154 1.00 20.39 151 PHE B N 1
ATOM 1704 C CA . PHE B 1 92 ? 49.835 -2.848 10.317 1.00 25.18 151 PHE B CA 1
ATOM 1705 C C . PHE B 1 92 ? 48.912 -2.798 9.124 1.00 30.29 151 PHE B C 1
ATOM 1706 O O . PHE B 1 92 ? 49.049 -3.605 8.198 1.00 29.05 151 PHE B O 1
ATOM 1714 N N . ASP B 1 93 ? 47.968 -1.858 9.159 1.00 30.73 152 ASP B N 1
ATOM 1715 C CA . ASP B 1 93 ? 47.010 -1.669 8.075 1.00 22.94 152 ASP B CA 1
ATOM 1716 C C . ASP B 1 93 ? 47.644 -0.774 7.016 1.00 30.48 152 ASP B C 1
ATOM 1717 O O . ASP B 1 93 ? 47.284 0.409 6.854 1.00 28.82 152 ASP B O 1
ATOM 1722 N N . ASN B 1 94 ? 48.605 -1.352 6.304 1.00 29.40 153 ASN B N 1
ATOM 1723 C CA . ASN B 1 94 ? 49.401 -0.624 5.335 0.79 39.81 153 ASN B CA 1
ATOM 1724 C C . ASN B 1 94 ? 48.524 0.0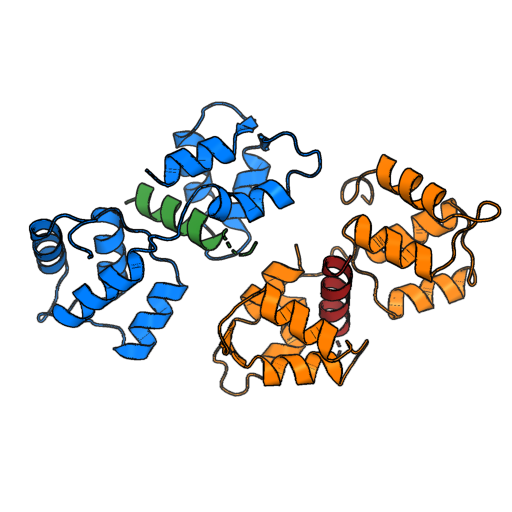62 4.287 1.00 50.02 153 ASN B C 1
ATOM 1725 O O . ASN B 1 94 ? 48.669 1.262 4.034 1.00 54.63 153 ASN B O 1
ATOM 1727 N N . ASN B 1 95 ? 47.593 -0.691 3.708 1.00 46.73 154 ASN B N 1
ATOM 1728 C CA . ASN B 1 95 ? 46.735 -0.146 2.666 1.00 49.74 154 ASN B CA 1
ATOM 1729 C C . ASN B 1 95 ? 45.604 0.735 3.207 1.00 44.01 154 ASN B C 1
ATOM 1730 O O . ASN B 1 95 ? 44.811 1.260 2.429 1.00 40.46 154 ASN B O 1
ATOM 1732 N N . CYS B 1 96 ? 45.536 0.893 4.530 1.00 30.86 155 CYS B N 1
ATOM 1733 C CA . CYS B 1 96 ? 44.556 1.787 5.163 1.00 34.32 155 CYS B CA 1
ATOM 1734 C C . CYS B 1 96 ? 43.099 1.407 4.895 1.00 29.09 155 CYS B C 1
ATOM 1735 O O . CYS B 1 96 ? 42.250 2.287 4.729 1.00 31.31 155 CYS B O 1
ATOM 1738 N N . THR B 1 97 ? 42.814 0.107 4.878 1.00 22.34 156 THR B N 1
ATOM 1739 C CA . THR B 1 97 ? 41.470 -0.404 4.633 1.00 30.84 156 THR B CA 1
ATOM 1740 C C . THR B 1 97 ? 40.531 -0.273 5.824 1.00 26.13 156 THR B C 1
ATOM 1741 O O . THR B 1 97 ? 39.323 -0.207 5.645 1.00 28.52 156 THR B O 1
ATOM 1743 N N . GLY B 1 98 ? 41.077 -0.252 7.035 1.00 23.94 157 GLY B N 1
ATOM 1744 C CA . GLY B 1 98 ? 40.252 -0.285 8.236 1.00 22.91 157 GLY B CA 1
ATOM 1745 C C . GLY B 1 98 ? 40.060 -1.705 8.759 1.00 22.26 157 GLY B C 1
ATOM 1746 O O . GLY B 1 98 ? 39.441 -1.915 9.814 1.00 17.95 157 GLY B O 1
ATOM 1747 N N . TYR B 1 99 ? 40.610 -2.679 8.028 1.00 17.67 158 TYR B N 1
ATOM 1748 C CA . TYR B 1 99 ? 40.471 -4.093 8.394 1.00 18.06 158 TYR B CA 1
ATOM 1749 C C . TYR B 1 99 ? 41.817 -4.791 8.587 1.00 19.96 158 TYR B C 1
ATOM 1750 O O . TYR B 1 99 ? 42.826 -4.388 7.997 1.00 19.17 158 TYR B O 1
ATOM 1759 N N . LEU B 1 100 ? 41.813 -5.831 9.422 1.00 15.38 159 LEU B N 1
ATOM 1760 C CA . LEU B 1 100 ? 42.900 -6.797 9.516 1.00 15.15 159 LEU B CA 1
ATOM 1761 C C . LEU B 1 100 ? 42.263 -8.177 9.628 1.00 14.60 159 LEU B C 1
ATOM 1762 O O . LEU B 1 100 ? 41.153 -8.317 10.149 1.00 17.42 159 LEU B O 1
ATOM 1767 N N . THR B 1 101 ? 42.957 -9.214 9.168 1.00 20.35 160 THR B N 1
ATOM 1768 C CA . THR B 1 101 ? 42.434 -10.569 9.357 1.00 14.45 160 THR B CA 1
ATOM 1769 C C . THR B 1 101 ? 42.610 -10.993 10.799 1.00 18.96 160 THR B C 1
ATOM 1770 O O . THR B 1 101 ? 43.462 -10.441 11.511 1.00 13.72 160 THR B O 1
ATOM 1774 N N . LYS B 1 102 ? 41.825 -11.982 11.219 1.00 13.00 161 LYS B N 1
ATOM 1775 C CA . LYS B 1 102 ? 41.955 -12.553 12.546 1.00 19.14 161 LYS B CA 1
ATOM 1776 C C . LYS B 1 102 ? 43.360 -13.045 12.805 1.00 12.13 161 LYS B C 1
ATOM 1777 O O . LYS B 1 102 ? 43.865 -12.915 13.911 1.00 12.62 161 LYS B O 1
ATOM 1783 N N . SER B 1 103 ? 43.984 -13.636 11.794 1.00 19.05 162 SER B N 1
ATOM 1784 C CA . SER B 1 103 ? 45.361 -14.116 11.934 1.00 18.55 162 SER B CA 1
ATOM 1785 C C . SER B 1 103 ? 46.348 -12.981 12.204 1.00 13.93 162 SER B C 1
ATOM 1786 O O . SER B 1 103 ? 47.242 -13.102 13.063 1.00 17.00 162 SER B O 1
ATOM 1789 N N . GLN B 1 104 ? 46.192 -11.879 11.470 1.00 13.59 163 GLN B N 1
ATOM 1790 C CA . GLN B 1 104 ? 47.037 -10.699 11.673 1.00 14.11 163 GLN B CA 1
ATOM 1791 C C . GLN B 1 104 ? 46.857 -10.146 13.077 1.00 12.74 163 GLN B C 1
ATOM 1792 O O . GLN B 1 104 ? 47.814 -9.755 13.743 1.00 13.57 163 GLN B O 1
ATOM 1798 N N . MET B 1 105 ? 45.617 -10.083 13.525 1.00 21.88 164 MET B N 1
ATOM 1799 C CA . MET B 1 105 ? 45.371 -9.548 14.848 1.00 23.10 164 MET B CA 1
ATOM 1800 C C . MET B 1 105 ? 45.861 -10.466 15.946 1.00 17.31 164 MET B C 1
ATOM 1801 O O . MET B 1 105 ? 46.429 -10.007 16.930 1.00 10.34 164 MET B O 1
ATOM 1806 N N . LYS B 1 106 ? 45.655 -11.766 15.762 1.00 12.69 165 LYS B N 1
ATOM 1807 C CA . LYS B 1 106 ? 46.127 -12.750 16.726 1.00 13.00 165 LYS B CA 1
ATOM 1808 C C . LYS B 1 106 ? 47.636 -12.641 16.867 1.00 16.81 165 LYS B C 1
ATOM 1809 O O . LYS B 1 106 ? 48.162 -12.639 17.979 1.00 18.80 165 LYS B O 1
ATOM 1815 N N . ASN B 1 107 ? 48.328 -12.507 15.740 1.00 12.48 166 ASN B N 1
ATOM 1816 C CA . ASN B 1 107 ? 49.787 -12.368 15.763 1.00 13.58 166 ASN B CA 1
ATOM 1817 C C . ASN B 1 107 ? 50.244 -11.129 16.521 1.00 18.03 166 ASN B C 1
ATOM 1818 O O . ASN B 1 107 ? 51.211 -11.175 17.296 1.00 17.51 166 ASN B O 1
ATOM 1823 N N . ILE B 1 108 ? 49.539 -10.020 16.323 1.00 11.44 167 ILE B N 1
ATOM 1824 C CA . ILE B 1 108 ? 49.860 -8.790 17.047 1.00 11.36 167 ILE B CA 1
ATOM 1825 C C . ILE B 1 108 ? 49.635 -8.945 18.565 1.00 13.61 167 ILE B C 1
ATOM 1826 O O . ILE B 1 108 ? 50.445 -8.500 19.383 1.00 12.66 167 ILE B O 1
ATOM 1831 N N . LEU B 1 109 ? 48.529 -9.577 18.934 1.00 14.65 168 LEU B N 1
ATOM 1832 C CA . LEU B 1 109 ? 48.147 -9.675 20.336 1.00 14.01 168 LEU B CA 1
ATOM 1833 C C . LEU B 1 109 ? 48.979 -10.685 21.114 1.00 9.63 168 LEU B C 1
ATOM 1834 O O . LEU B 1 109 ? 49.097 -10.590 22.337 1.00 12.80 168 LEU B O 1
ATOM 1839 N N . THR B 1 110 ? 49.544 -11.659 20.405 1.00 13.76 169 THR B N 1
ATOM 1840 C CA . THR B 1 110 ? 50.247 -12.763 21.059 1.00 8.87 169 THR B CA 1
ATOM 1841 C C . THR B 1 110 ? 51.755 -12.623 20.996 1.00 13.63 169 THR B C 1
ATOM 1842 O O . THR B 1 110 ? 52.469 -13.418 21.592 1.00 9.97 169 THR B O 1
ATOM 1846 N N . THR B 1 111 ? 52.244 -11.644 20.240 1.00 18.49 170 THR B N 1
ATOM 1847 C CA . THR B 1 111 ? 53.684 -11.555 19.985 1.00 19.68 170 THR B CA 1
ATOM 1848 C C . THR B 1 111 ? 54.351 -10.418 20.771 1.00 17.58 170 THR B C 1
ATOM 1849 O O . THR B 1 111 ? 55.510 -10.516 21.150 1.00 17.85 170 THR B O 1
ATOM 1853 N N . TRP B 1 112 ? 53.607 -9.353 21.048 1.00 10.40 171 TRP B N 1
ATOM 1854 C CA . TRP B 1 112 ? 54.194 -8.154 21.635 1.00 10.68 171 TRP B CA 1
ATOM 1855 C C . TRP B 1 112 ? 53.488 -7.727 22.928 1.00 13.95 171 TRP B C 1
ATOM 1856 O O . TRP B 1 112 ? 52.372 -8.190 23.223 1.00 16.54 171 TRP B O 1
ATOM 1867 N N . GLY B 1 113 ? 54.138 -6.841 23.689 1.00 16.43 172 GLY B N 1
ATOM 1868 C CA . GLY B 1 113 ? 53.498 -6.201 24.832 1.00 19.45 172 GLY B CA 1
ATOM 1869 C C . GLY B 1 113 ? 53.192 -7.177 25.956 1.00 14.80 172 GLY B C 1
ATOM 1870 O O . GLY B 1 113 ? 54.019 -8.062 26.239 1.00 17.78 172 GLY B O 1
ATOM 1871 N N . ASP B 1 114 ? 52.034 -7.006 26.609 1.00 12.29 173 ASP B N 1
ATOM 1872 C CA . ASP B 1 114 ? 51.568 -7.955 27.618 1.00 12.89 173 ASP B CA 1
ATOM 1873 C C . ASP B 1 114 ? 50.885 -9.099 26.902 1.00 12.02 173 ASP B C 1
ATOM 1874 O O . ASP B 1 114 ? 49.676 -9.264 27.008 1.00 12.30 173 ASP B O 1
ATOM 1879 N N . ALA B 1 115 ? 51.668 -9.876 26.159 1.00 15.84 174 ALA B N 1
ATOM 1880 C CA . ALA B 1 115 ? 51.136 -10.805 25.139 1.00 13.35 174 ALA B CA 1
ATOM 1881 C C . ALA B 1 115 ? 50.042 -11.749 25.654 1.00 22.31 174 ALA B C 1
ATOM 1882 O O . ALA B 1 115 ? 50.156 -12.309 26.750 1.00 9.18 174 ALA B O 1
ATOM 1884 N N . LEU B 1 116 ? 48.979 -11.920 24.864 1.00 13.58 175 LEU B N 1
ATOM 1885 C CA . LEU B 1 116 ? 47.935 -12.894 25.183 1.00 15.10 175 LEU B CA 1
ATOM 1886 C C . LEU B 1 116 ? 48.402 -14.307 24.786 1.00 16.53 175 LEU B C 1
ATOM 1887 O O . LEU B 1 116 ? 49.288 -14.452 23.945 1.00 13.90 175 LEU B O 1
ATOM 1892 N N . THR B 1 117 ? 47.830 -15.355 25.392 1.00 11.96 176 THR B N 1
ATOM 1893 C CA . THR B 1 117 ? 48.059 -16.719 24.877 1.00 14.75 176 THR B CA 1
ATOM 1894 C C . THR B 1 117 ? 47.289 -16.811 23.563 1.00 13.28 176 THR B C 1
ATOM 1895 O O . THR B 1 117 ? 46.380 -16.014 23.329 1.00 8.44 176 THR B O 1
ATOM 1899 N N . ASP B 1 118 ? 47.652 -17.774 22.722 1.00 10.19 177 ASP B N 1
ATOM 1900 C CA . ASP B 1 118 ? 46.985 -17.962 21.439 1.00 22.86 177 ASP B CA 1
ATOM 1901 C C . ASP B 1 118 ? 45.477 -18.097 21.619 1.00 21.55 177 ASP B C 1
ATOM 1902 O O . ASP B 1 118 ? 44.698 -17.484 20.888 1.00 12.69 177 ASP B O 1
ATOM 1907 N N . GLN B 1 119 ? 45.072 -18.903 22.595 1.00 14.32 178 GLN B N 1
ATOM 1908 C CA . GLN B 1 119 ? 43.657 -19.118 22.874 1.00 15.47 178 GLN B CA 1
ATOM 1909 C C . GLN B 1 119 ? 42.964 -17.810 23.242 1.00 9.76 178 GLN B C 1
ATOM 1910 O O . GLN B 1 119 ? 41.995 -17.408 22.599 1.00 10.33 178 GLN B O 1
ATOM 1916 N N . GLU B 1 120 ? 43.468 -17.152 24.281 1.00 9.58 179 GLU B N 1
ATOM 1917 C CA . GLU B 1 120 ? 42.899 -15.883 24.736 1.00 7.89 179 GLU B CA 1
ATOM 1918 C C . GLU B 1 120 ? 42.620 -14.941 23.561 1.00 7.78 179 GLU B C 1
ATOM 1919 O O . GLU B 1 120 ? 41.578 -14.292 23.513 1.00 9.39 179 GLU B O 1
ATOM 1925 N N . ALA B 1 121 ? 43.569 -14.834 22.640 1.00 10.26 180 ALA B N 1
ATOM 1926 C CA . ALA B 1 121 ? 43.425 -13.919 21.515 1.00 11.79 180 ALA B CA 1
ATOM 1927 C C . ALA B 1 121 ? 42.312 -14.438 20.622 1.00 10.74 180 ALA B C 1
ATOM 1928 O O . ALA B 1 121 ? 41.477 -13.671 20.159 1.00 10.71 180 ALA B O 1
ATOM 1930 N N . ILE B 1 122 ? 42.298 -15.749 20.395 1.00 16.13 181 ILE B N 1
ATOM 1931 C CA . ILE B 1 122 ? 41.279 -16.383 19.563 1.00 9.88 181 ILE B CA 1
ATOM 1932 C C . ILE B 1 122 ? 39.880 -16.187 20.154 1.00 11.65 181 ILE B C 1
ATOM 1933 O O . ILE B 1 122 ? 38.917 -15.894 19.432 1.00 12.34 181 ILE B O 1
ATOM 1938 N N . ASP B 1 123 ? 39.753 -16.391 21.457 1.00 8.62 182 ASP B N 1
ATOM 1939 C CA . ASP B 1 123 ? 38.465 -16.234 22.118 1.00 8.69 182 ASP B CA 1
ATOM 1940 C C . ASP B 1 123 ? 37.983 -14.806 21.951 1.00 9.72 182 ASP B C 1
ATOM 1941 O O . ASP B 1 123 ? 36.801 -14.569 21.719 1.00 13.95 182 ASP B O 1
ATOM 1946 N N . ALA B 1 124 ? 38.898 -13.851 22.086 1.00 7.78 183 ALA B N 1
ATOM 1947 C CA . ALA B 1 124 ? 38.519 -12.436 22.040 1.00 11.80 183 ALA B CA 1
ATOM 1948 C C . ALA B 1 124 ? 38.079 -12.036 20.636 1.00 12.17 183 ALA B C 1
ATOM 1949 O O . ALA B 1 124 ? 37.108 -11.297 20.452 1.00 15.28 183 ALA B O 1
ATOM 1951 N N . LEU B 1 125 ? 38.802 -12.514 19.636 1.00 9.72 184 LEU B N 1
ATOM 1952 C CA . LEU B 1 125 ? 38.484 -12.172 18.250 1.00 13.94 184 LEU B CA 1
ATOM 1953 C C . LEU B 1 125 ? 37.210 -12.873 17.809 1.00 17.47 184 LEU B C 1
ATOM 1954 O O . LEU B 1 125 ? 36.352 -12.253 17.161 1.00 10.42 184 LEU B O 1
ATOM 1959 N N . ASN B 1 126 ? 37.071 -14.149 18.176 1.00 10.91 185 ASN B N 1
ATOM 1960 C CA . ASN B 1 126 ? 35.836 -14.892 17.890 1.00 15.96 185 ASN B CA 1
ATOM 1961 C C . ASN B 1 126 ? 34.620 -14.327 18.608 1.00 20.96 185 ASN B C 1
ATOM 1962 O O . ASN B 1 126 ? 33.521 -14.355 18.058 1.00 18.27 185 ASN B O 1
ATOM 1967 N N . ALA B 1 127 ? 34.811 -13.831 19.833 1.00 10.23 186 ALA B N 1
ATOM 1968 C CA . ALA B 1 127 ? 33.705 -13.206 20.570 1.00 16.28 186 ALA B CA 1
ATOM 1969 C C . ALA B 1 127 ? 33.185 -11.985 19.827 1.00 19.79 186 ALA B C 1
ATOM 1970 O O . ALA B 1 127 ? 31.986 -11.711 19.830 1.00 17.12 186 ALA B O 1
ATOM 1972 N N . PHE B 1 128 ? 34.087 -11.275 19.158 1.00 13.55 187 PHE B N 1
ATOM 1973 C CA . PHE B 1 128 ? 33.709 -10.078 18.414 1.00 17.32 187 PHE B CA 1
ATOM 1974 C C . PHE B 1 128 ? 33.017 -10.383 17.092 1.00 15.56 187 PHE B C 1
ATOM 1975 O O . PHE B 1 128 ? 32.054 -9.710 16.719 1.00 18.17 187 PHE B O 1
ATOM 1983 N N . SER B 1 129 ? 33.517 -11.379 16.360 1.00 12.67 188 SER B N 1
ATOM 1984 C CA . SER B 1 129 ? 33.022 -11.615 14.997 1.00 16.84 188 SER B CA 1
ATOM 1985 C C . SER B 1 129 ? 33.266 -13.026 14.494 1.00 19.12 188 SER B C 1
ATOM 1986 O O . SER B 1 129 ? 34.266 -13.649 14.830 1.00 17.58 188 SER B O 1
ATOM 1989 N N . SER B 1 130 ? 32.356 -13.511 13.654 1.00 23.52 189 SER B N 1
ATOM 1990 C CA . SER B 1 130 ? 32.520 -14.819 13.026 1.00 23.57 189 SER B CA 1
ATOM 1991 C C . SER B 1 130 ? 33.199 -14.655 11.668 1.00 23.26 189 SER B C 1
ATOM 1992 O O . SER B 1 130 ? 33.525 -15.634 11.004 1.00 25.40 189 SER B O 1
ATOM 1995 N N . GLU B 1 131 ? 33.417 -13.409 11.257 1.00 23.83 190 GLU B N 1
ATOM 1996 C CA . GLU B 1 131 ? 34.026 -13.130 9.950 1.00 18.81 190 GLU B CA 1
ATOM 1997 C C . GLU B 1 131 ? 35.534 -13.057 10.078 1.00 23.52 190 GLU B C 1
ATOM 1998 O O . GLU B 1 131 ? 36.051 -12.763 11.160 1.00 19.37 190 GLU B O 1
ATOM 2001 N N . ASP B 1 132 ? 36.242 -13.315 8.979 1.00 19.89 191 ASP B N 1
ATOM 2002 C CA . ASP B 1 132 ? 37.697 -13.370 9.027 1.00 23.18 191 ASP B CA 1
ATOM 2003 C C . ASP B 1 132 ? 38.336 -11.980 8.997 1.00 22.34 191 ASP B C 1
ATOM 2004 O O . ASP B 1 132 ? 39.413 -11.778 9.567 1.00 23.37 191 ASP B O 1
ATOM 2009 N N . ASN B 1 133 ? 37.684 -11.036 8.326 1.00 17.67 192 ASN B N 1
ATOM 2010 C CA . ASN B 1 133 ? 38.167 -9.652 8.270 1.00 21.64 192 ASN B CA 1
ATOM 2011 C C . ASN B 1 133 ? 37.528 -8.792 9.353 1.00 21.34 192 ASN B C 1
ATOM 2012 O O . ASN B 1 133 ? 36.304 -8.653 9.405 1.00 14.96 192 ASN B O 1
ATOM 2017 N N . ILE B 1 134 ? 38.373 -8.221 10.210 1.00 14.09 193 ILE B N 1
ATOM 2018 C CA . ILE B 1 134 ? 37.922 -7.537 11.412 1.00 10.51 193 ILE B CA 1
ATOM 2019 C C . ILE B 1 134 ? 38.105 -6.033 11.263 1.00 12.64 193 ILE B C 1
ATOM 2020 O O . ILE B 1 134 ? 39.219 -5.555 10.996 1.00 16.13 193 ILE B O 1
ATOM 2025 N N . ASP B 1 135 ? 37.008 -5.299 11.422 1.00 12.06 194 ASP B N 1
ATOM 2026 C CA . ASP B 1 135 ? 37.044 -3.848 11.543 1.00 14.27 194 ASP B CA 1
ATOM 2027 C C . ASP B 1 135 ? 37.674 -3.532 12.916 1.00 17.23 194 ASP B C 1
ATOM 2028 O O . ASP B 1 135 ? 37.008 -3.625 13.958 1.00 12.19 194 ASP B O 1
ATOM 2033 N N . TYR B 1 136 ? 38.961 -3.197 12.935 1.00 16.44 195 TYR B N 1
ATOM 2034 C CA . TYR B 1 136 ? 39.659 -3.115 14.227 1.00 10.72 195 TYR B CA 1
ATOM 2035 C C . TYR B 1 136 ? 39.247 -1.887 15.019 1.00 10.55 195 TYR B C 1
ATOM 2036 O O . TYR B 1 136 ? 39.439 -1.843 16.237 1.00 18.28 195 TYR B O 1
ATOM 2045 N N . LYS B 1 137 ? 38.661 -0.900 14.348 1.00 10.87 196 LYS B N 1
ATOM 2046 C CA . LYS B 1 137 ? 38.091 0.227 15.098 1.00 13.21 196 LYS B CA 1
ATOM 2047 C C . LYS B 1 137 ? 36.880 -0.218 15.932 1.00 12.31 196 LYS B C 1
ATOM 2048 O O . LYS B 1 137 ? 36.803 0.070 17.133 1.00 15.45 196 LYS B O 1
ATOM 2051 N N . LEU B 1 138 ? 35.951 -0.934 15.301 1.00 10.02 197 LEU B N 1
ATOM 2052 C CA . LEU B 1 138 ? 34.814 -1.479 16.029 1.00 12.30 197 LEU B CA 1
ATOM 2053 C C . LEU B 1 138 ? 35.247 -2.554 17.059 1.00 9.54 197 LEU B C 1
ATOM 2054 O O . LEU B 1 138 ? 34.652 -2.673 18.113 1.00 14.18 197 LEU B O 1
ATOM 2059 N N . PHE B 1 139 ? 36.285 -3.326 16.753 1.00 14.76 198 PHE B N 1
ATOM 2060 C CA . PHE B 1 139 ? 36.809 -4.288 17.731 1.00 8.30 198 PHE B CA 1
ATOM 2061 C C . PHE B 1 139 ? 37.311 -3.540 18.980 1.00 9.35 198 PHE B C 1
ATOM 2062 O O . PHE B 1 139 ? 37.054 -3.949 20.113 1.00 11.56 198 PHE B O 1
ATOM 2070 N N . CYS B 1 140 ? 37.991 -2.419 18.767 1.00 11.67 199 CYS B N 1
ATOM 2071 C CA . CYS B 1 140 ? 38.406 -1.571 19.882 1.00 11.66 199 CYS B CA 1
ATOM 2072 C C . CYS B 1 140 ? 37.250 -0.912 20.668 1.00 16.08 199 CYS B C 1
ATOM 2073 O O . CYS B 1 140 ? 37.286 -0.892 21.913 1.00 13.27 199 CYS B O 1
ATOM 2076 N N . GLU B 1 141 ? 36.250 -0.362 19.974 1.00 10.60 200 GLU B N 1
ATOM 2077 C CA . GLU B 1 141 ? 35.043 0.126 20.659 1.00 18.22 200 GLU B CA 1
ATOM 2078 C C . GLU B 1 141 ? 34.440 -0.945 21.539 1.00 15.07 200 GLU B C 1
ATOM 2079 O O . GLU B 1 141 ? 33.989 -0.662 22.646 1.00 14.25 200 GLU B O 1
ATOM 2085 N N . ASP B 1 142 ? 34.425 -2.171 21.035 1.00 15.12 201 ASP B N 1
ATOM 2086 C CA . ASP B 1 142 ? 33.763 -3.259 21.743 1.00 12.19 201 ASP B CA 1
ATOM 2087 C C . ASP B 1 142 ? 34.495 -3.675 23.020 1.00 15.52 201 ASP B C 1
ATOM 2088 O O . ASP B 1 142 ? 33.861 -3.907 24.032 1.00 14.61 201 ASP B O 1
ATOM 2093 N N . ILE B 1 143 ? 35.819 -3.763 22.950 1.00 13.74 202 ILE B N 1
ATOM 2094 C CA . ILE B 1 143 ? 36.623 -4.154 24.102 1.00 13.62 202 ILE B CA 1
ATOM 2095 C C . ILE B 1 143 ? 36.718 -3.022 25.120 1.00 14.61 202 ILE B C 1
ATOM 2096 O O . ILE B 1 143 ? 37.002 -3.253 26.295 1.00 11.27 202 ILE B O 1
ATOM 2101 N N . LEU B 1 144 ? 36.479 -1.798 24.661 1.00 12.95 203 LEU B N 1
ATOM 2102 C CA . LEU B 1 144 ? 36.538 -0.629 25.530 1.00 13.63 203 LEU B CA 1
ATOM 2103 C C . LEU B 1 144 ? 35.335 -0.576 26.466 1.00 27.75 203 LEU B C 1
ATOM 2104 O O . LEU B 1 144 ? 35.308 0.211 27.412 1.00 22.11 203 LEU B O 1
ATOM 2109 N N . GLN B 1 145 ? 34.343 -1.418 26.195 1.00 28.94 204 GLN B N 1
ATOM 2110 C CA . GLN B 1 145 ? 33.137 -1.468 27.012 1.00 31.62 204 GLN B CA 1
ATOM 2111 C C . GLN B 1 145 ? 33.398 -2.173 28.338 1.00 38.68 204 GLN B C 1
ATOM 2112 O O . GLN B 1 145 ? 34.008 -3.242 28.375 1.00 35.92 204 GLN B O 1
ATOM 2119 N N . ASN C 2 1 ? 28.730 -6.625 21.971 1.00 16.29 800 ASN C N 1
ATOM 2120 C CA . ASN C 2 1 ? 27.863 -5.466 22.185 1.00 7.58 800 ASN C CA 1
ATOM 2121 C C . ASN C 2 1 ? 27.786 -4.512 20.995 1.00 13.43 800 ASN C C 1
ATOM 2122 O O . ASN C 2 1 ? 26.711 -4.003 20.674 1.00 21.18 800 ASN C O 1
ATOM 2127 N N . ILE C 2 2 ? 28.921 -4.251 20.352 1.00 9.30 801 ILE C N 1
ATOM 2128 C CA . ILE C 2 2 ? 28.960 -3.197 19.325 1.00 7.71 801 ILE C CA 1
ATOM 2129 C C . ILE C 2 2 ? 28.089 -3.564 18.114 1.00 15.70 801 ILE C C 1
ATOM 2130 O O . ILE C 2 2 ? 27.349 -2.735 17.606 1.00 9.50 801 ILE C O 1
ATOM 2146 N N . SER C 2 4 ? 25.448 -5.433 18.087 1.00 12.45 803 SER C N 1
ATOM 2147 C CA . SER C 2 4 ? 24.057 -5.243 18.490 1.00 19.31 803 SER C CA 1
ATOM 2148 C C . SER C 2 4 ? 23.704 -3.767 18.470 1.00 13.19 803 SER C C 1
ATOM 2149 O O . SER C 2 4 ? 22.606 -3.414 18.068 1.00 11.95 803 SER C O 1
ATOM 2152 N N . LEU C 2 5 ? 24.620 -2.906 18.910 1.00 10.61 804 LEU C N 1
ATOM 2153 C CA . LEU C 2 5 ? 24.374 -1.451 18.832 1.00 9.97 804 LEU C CA 1
ATOM 2154 C C . LEU C 2 5 ? 24.084 -0.966 17.401 1.00 6.64 804 LEU C C 1
ATOM 2155 O O . LEU C 2 5 ? 23.180 -0.126 17.172 1.00 9.55 804 LEU C O 1
ATOM 2160 N N . LEU C 2 6 ? 24.824 -1.485 16.429 1.00 9.15 805 LEU C N 1
ATOM 2161 C CA . LEU C 2 6 ? 24.558 -1.120 15.025 1.00 6.62 805 LEU C CA 1
ATOM 2162 C C . LEU C 2 6 ? 23.155 -1.482 14.590 1.00 8.65 805 LEU C C 1
ATOM 2163 O O . LEU C 2 6 ? 22.554 -0.784 13.777 1.00 16.35 805 LEU C O 1
ATOM 2168 N N . ARG C 2 7 ? 22.633 -2.591 15.101 1.00 10.63 806 ARG C N 1
ATOM 2169 C CA . ARG C 2 7 ? 21.287 -2.983 14.727 1.00 5.65 806 ARG C CA 1
ATOM 2170 C C . ARG C 2 7 ? 20.271 -2.033 15.359 1.00 8.22 806 ARG C C 1
ATOM 2171 O O . ARG C 2 7 ? 19.254 -1.699 14.743 1.00 10.48 806 ARG C O 1
ATOM 2179 N N . VAL C 2 8 ? 20.552 -1.577 16.578 1.00 7.31 807 VAL C N 1
ATOM 2180 C CA . VAL C 2 8 ? 19.709 -0.567 17.229 1.00 14.05 807 VAL C CA 1
ATOM 2181 C C . VAL C 2 8 ? 19.707 0.743 16.445 1.00 8.66 807 VAL C C 1
ATOM 2182 O O . VAL C 2 8 ? 18.655 1.332 16.176 1.00 11.66 807 VAL C O 1
ATOM 2186 N N . GLN C 2 9 ? 20.890 1.189 16.052 1.00 7.50 808 GLN C N 1
ATOM 2187 C CA . GLN C 2 9 ? 21.012 2.458 15.360 1.00 7.75 808 GLN C CA 1
ATOM 2188 C C . GLN C 2 9 ? 20.378 2.321 13.983 1.00 10.62 808 GLN C C 1
ATOM 2189 O O . GLN C 2 9 ? 19.775 3.261 13.476 1.00 9.83 808 GLN C O 1
ATOM 2195 N N . ALA C 2 10 ? 20.464 1.129 13.403 1.00 6.60 809 ALA C N 1
ATOM 2196 C CA . ALA C 2 10 ? 19.873 0.908 12.084 1.00 6.96 809 ALA C CA 1
ATOM 2197 C C . ALA C 2 10 ? 18.350 1.003 12.129 1.00 12.71 809 ALA C C 1
ATOM 2198 O O . ALA C 2 10 ? 17.703 1.583 11.237 1.00 6.80 809 ALA C O 1
ATOM 2200 N N . HIS C 2 11 ? 17.756 0.433 13.167 1.00 6.76 810 HIS C N 1
ATOM 2201 C CA . HIS C 2 11 ? 16.294 0.473 13.271 1.00 13.56 810 HIS C CA 1
ATOM 2202 C C . HIS C 2 11 ? 15.832 1.860 13.622 1.00 9.08 810 HIS C C 1
ATOM 2203 O O . HIS C 2 11 ? 14.758 2.272 13.211 1.00 13.35 810 HIS C O 1
ATOM 2210 N N . ILE C 2 12 ? 16.645 2.598 14.372 1.00 12.31 811 ILE C N 1
ATOM 2211 C CA . ILE C 2 12 ? 16.299 3.990 14.656 1.00 12.02 811 ILE C CA 1
ATOM 2212 C C . ILE C 2 12 ? 16.328 4.808 13.359 1.00 13.62 811 ILE C C 1
ATOM 2213 O O . ILE C 2 12 ? 15.463 5.648 13.133 1.00 14.43 811 ILE C O 1
ATOM 2218 N N . ARG C 2 13 ? 17.310 4.571 12.495 1.00 11.76 812 ARG C N 1
ATOM 2219 C CA . ARG C 2 13 ? 17.376 5.337 11.259 1.00 10.68 812 ARG C CA 1
ATOM 2220 C C . ARG C 2 13 ? 16.242 4.984 10.321 1.00 11.00 812 ARG C C 1
ATOM 2221 O O . ARG C 2 13 ? 15.746 5.827 9.570 1.00 11.66 812 ARG C O 1
ATOM 2229 N N . LYS C 2 14 ? 15.848 3.725 10.362 1.00 11.94 813 LYS C N 1
ATOM 2230 C CA . LYS C 2 14 ? 14.674 3.257 9.633 1.00 11.39 813 LYS C CA 1
ATOM 2231 C C . LYS C 2 14 ? 13.408 3.985 10.072 1.00 17.77 813 LYS C C 1
ATOM 2232 O O . LYS C 2 14 ? 12.618 4.398 9.239 1.00 14.79 813 LYS C O 1
ATOM 2238 N N . LYS C 2 15 ? 13.208 4.131 11.380 1.00 16.75 814 LYS C N 1
ATOM 2239 C CA . LYS C 2 15 ? 12.055 4.882 11.904 1.00 17.26 814 LYS C CA 1
ATOM 2240 C C . LYS C 2 15 ? 12.048 6.367 11.511 1.00 19.18 814 LYS C C 1
ATOM 2241 O O . LYS C 2 15 ? 10.974 6.955 11.354 1.00 21.81 814 LYS C O 1
ATOM 2245 N N . MET C 2 16 ? 13.229 6.974 11.363 1.00 23.15 815 MET C N 1
ATOM 2246 C CA . MET C 2 16 ? 13.330 8.392 10.977 1.00 26.01 815 MET C CA 1
ATOM 2247 C C . MET C 2 16 ? 12.738 8.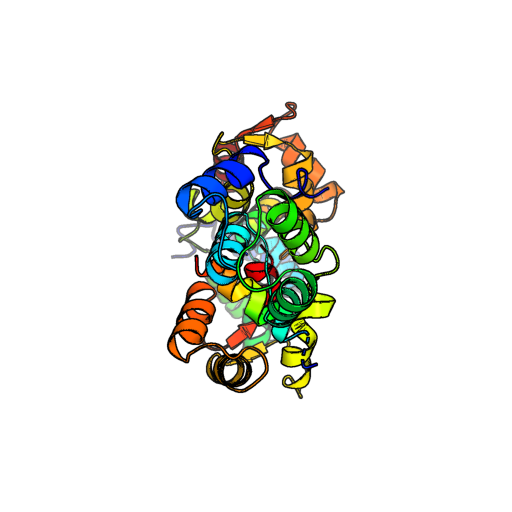568 9.607 1.00 37.46 815 MET C C 1
ATOM 2248 O O . MET C 2 16 ? 11.948 9.478 9.350 1.00 52.90 815 MET C O 1
ATOM 2253 N N . VAL C 2 17 ? 13.155 7.684 8.714 1.00 37.05 816 VAL C N 1
ATOM 2254 C CA . VAL C 2 17 ? 12.619 7.632 7.365 1.00 38.02 816 VAL C CA 1
ATOM 2255 C C . VAL C 2 17 ? 11.209 7.089 7.394 1.00 43.32 816 VAL C C 1
ATOM 2256 O O . VAL C 2 17 ? 11.011 5.876 7.371 1.00 49.11 816 VAL C O 1
ATOM 2260 N N . ASN D 2 1 ? 53.502 2.846 19.404 1.00 15.10 800 ASN D N 1
ATOM 2261 C CA . ASN D 2 1 ? 52.514 1.808 19.149 1.00 10.19 800 ASN D CA 1
ATOM 2262 C C . ASN D 2 1 ? 52.395 0.867 20.328 1.00 17.18 800 ASN D C 1
ATOM 2263 O O . ASN D 2 1 ? 51.299 0.441 20.673 1.00 15.24 800 ASN D O 1
ATOM 2268 N N . ILE D 2 2 ? 53.521 0.546 20.952 1.00 12.90 801 ILE D N 1
ATOM 2269 C CA . ILE D 2 2 ? 53.518 -0.515 21.952 1.00 7.86 801 ILE D CA 1
ATOM 2270 C C . ILE D 2 2 ? 52.666 -0.194 23.191 1.00 4.93 801 ILE D C 1
ATOM 2271 O O . ILE D 2 2 ? 51.890 -1.041 23.652 1.00 11.60 801 ILE D O 1
ATOM 2287 N N . SER D 2 4 ? 50.025 1.604 23.335 1.00 8.86 803 SER D N 1
ATOM 2288 C CA . SER D 2 4 ? 48.633 1.462 22.951 1.00 15.96 803 SER D CA 1
ATOM 2289 C C . SER D 2 4 ? 48.242 -0.013 22.923 1.00 10.47 803 SER D C 1
ATOM 2290 O O . SER D 2 4 ? 47.103 -0.361 23.240 1.00 13.27 803 SER D O 1
ATOM 2293 N N . LEU D 2 5 ? 49.176 -0.883 22.537 1.00 13.57 804 LEU D N 1
ATOM 2294 C CA . LEU D 2 5 ? 48.889 -2.327 22.538 1.00 8.97 804 LEU D CA 1
ATOM 2295 C C . LEU D 2 5 ? 48.620 -2.836 23.953 1.00 5.20 804 LEU D C 1
ATOM 2296 O O . LEU D 2 5 ? 47.669 -3.594 24.178 1.00 11.50 804 LEU D O 1
ATOM 2301 N N . LEU D 2 6 ? 49.419 -2.391 24.919 1.00 9.08 805 LEU D N 1
ATOM 2302 C CA . LEU D 2 6 ? 49.180 -2.760 26.313 1.00 9.09 805 LEU D CA 1
ATOM 2303 C C . LEU D 2 6 ? 47.769 -2.370 26.754 1.00 10.30 805 LEU D C 1
ATOM 2304 O O . LEU D 2 6 ? 47.132 -3.081 27.525 1.00 11.39 805 LEU D O 1
ATOM 2309 N N . ARG D 2 7 ? 47.266 -1.240 26.273 1.00 7.97 806 ARG D N 1
ATOM 2310 C CA . ARG D 2 7 ? 45.916 -0.834 26.662 1.00 12.63 806 ARG D CA 1
ATOM 2311 C C . ARG D 2 7 ? 44.886 -1.787 26.055 1.00 13.46 806 ARG D C 1
ATOM 2312 O O . ARG D 2 7 ? 43.906 -2.127 26.700 1.00 9.71 806 ARG D O 1
ATOM 2320 N N . VAL D 2 8 ? 45.104 -2.201 24.806 1.00 5.36 807 VAL D N 1
ATOM 2321 C CA . VAL D 2 8 ? 44.254 -3.182 24.144 1.00 6.82 807 VAL D CA 1
ATOM 2322 C C . VAL D 2 8 ? 44.222 -4.536 24.843 1.00 7.95 807 VAL D C 1
ATOM 2323 O O . VAL D 2 8 ? 43.157 -5.109 25.099 1.00 4.43 807 VAL D O 1
ATOM 2327 N N . GLN D 2 9 ? 45.396 -5.067 25.133 1.00 4.95 808 GLN D N 1
ATOM 2328 C CA . GLN D 2 9 ? 45.467 -6.305 25.890 1.00 10.15 808 GLN D CA 1
ATOM 2329 C C . GLN D 2 9 ? 44.820 -6.170 27.259 1.00 8.20 808 GLN D C 1
ATOM 2330 O O . GLN D 2 9 ? 44.180 -7.109 27.753 1.00 5.89 808 GLN D O 1
ATOM 2336 N N . ALA D 2 10 ? 44.970 -5.000 27.873 1.00 8.92 809 ALA D N 1
ATOM 2337 C CA . ALA D 2 10 ? 44.404 -4.775 29.209 1.00 7.36 809 ALA D CA 1
ATOM 2338 C C . ALA D 2 10 ? 42.881 -4.901 29.204 1.00 12.51 809 ALA D C 1
ATOM 2339 O O . ALA D 2 10 ? 42.288 -5.537 30.068 1.00 8.31 809 ALA D O 1
ATOM 2341 N N . HIS D 2 11 ? 42.243 -4.301 28.213 1.00 8.51 810 HIS D N 1
ATOM 2342 C CA . HIS D 2 11 ? 40.795 -4.412 28.092 1.00 8.89 810 HIS D CA 1
ATOM 2343 C C . HIS D 2 11 ? 40.291 -5.795 27.680 1.00 10.39 810 HIS D C 1
ATOM 2344 O O . HIS D 2 11 ? 39.188 -6.178 28.075 1.00 10.66 810 HIS D O 1
ATOM 2351 N N . ILE D 2 12 ? 41.089 -6.545 26.919 1.00 6.11 811 ILE D N 1
ATOM 2352 C CA . ILE D 2 12 ? 40.749 -7.937 26.583 1.00 7.13 811 ILE D CA 1
ATOM 2353 C C . ILE D 2 12 ? 40.753 -8.813 27.836 1.00 8.80 811 ILE D C 1
ATOM 2354 O O . ILE D 2 12 ? 39.865 -9.664 28.037 1.00 10.18 811 ILE D O 1
ATOM 2359 N N . ARG D 2 13 ? 41.761 -8.624 28.681 1.00 5.17 812 ARG D N 1
ATOM 2360 C CA . ARG D 2 13 ? 41.833 -9.376 29.928 1.00 8.31 812 ARG D CA 1
ATOM 2361 C C . ARG D 2 13 ? 40.689 -8.997 30.847 1.00 10.99 812 ARG D C 1
ATOM 2362 O O . ARG D 2 13 ? 40.114 -9.860 31.522 1.00 10.57 812 ARG D O 1
ATOM 2370 N N . LYS D 2 14 ? 40.335 -7.712 30.865 1.00 10.45 813 LYS D N 1
ATOM 2371 C CA . LYS D 2 14 ? 39.178 -7.202 31.558 1.00 5.60 813 LYS D CA 1
ATOM 2372 C C . LYS D 2 14 ? 37.951 -8.005 31.099 1.00 18.07 813 LYS D C 1
ATOM 2373 O O . LYS D 2 14 ? 37.283 -8.583 31.875 1.00 10.91 813 LYS D O 1
ATOM 2379 N N . LYS D 2 15 ? 37.544 -8.012 29.780 1.00 11.21 814 LYS D N 1
ATOM 2380 C CA . LYS D 2 15 ? 36.492 -8.867 29.248 1.00 13.88 814 LYS D CA 1
ATOM 2381 C C . LYS D 2 15 ? 36.639 -10.329 29.647 1.00 16.98 814 LYS D C 1
ATOM 2382 O O . LYS D 2 15 ? 35.678 -11.043 29.805 1.00 16.50 814 LYS D O 1
ATOM 2388 N N . MET D 2 16 ? 37.833 -10.787 29.815 1.00 14.24 815 MET D N 1
ATOM 2389 C CA . MET D 2 16 ? 38.063 -12.215 29.998 1.00 18.97 815 MET D CA 1
ATOM 2390 C C . MET D 2 16 ? 37.393 -12.718 31.272 1.00 25.43 815 MET D C 1
ATOM 2391 O O . MET D 2 16 ? 36.877 -13.835 31.314 1.00 21.52 815 MET D O 1
ATOM 2396 N N . VAL D 2 17 ? 37.404 -11.886 32.308 1.00 23.02 816 VAL D N 1
ATOM 2397 C CA . VAL D 2 17 ? 36.786 -12.245 33.593 1.00 24.51 816 VAL D CA 1
ATOM 2398 C C . VAL D 2 17 ? 35.260 -12.210 33.549 1.00 29.99 816 VAL D C 1
ATOM 2399 O O . VAL D 2 17 ? 34.597 -12.610 34.512 1.00 22.93 816 VAL D O 1
#

Nearest PDB structures (foldseek):
  6zn3-assembly2_E  TM=1.003E+00  e=2.375E-23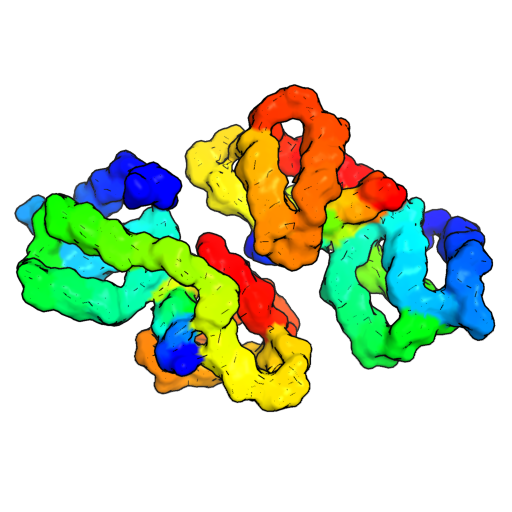  Plasmodium falciparum 3D7
  4r1e-assembly1_A  TM=9.657E-01  e=1.790E-22  Plasmodium falciparum 3D7
  8a12-assembly1_B  TM=9.999E-01  e=1.129E-21  Plasmodium falciparum 3D7
  6tj7-assembly1_B  TM=9.473E-01  e=6.308E-13  Toxoplasma gondii
  6tj5-assembly1_B  TM=9.543E-01  e=1.449E-12  Toxoplasma gondii

GO terms:
  GO:0070258 inner membrane pellicle complex (C, IDA)
  GO:0005515 protein binding (F, IPI)
  GO:0160055 glideosome (C, IDA)

Foldseek 3Di:
DLVVQFPPVLLVVLCVVAADPQKHFLVSLQVSLVVRPFDDFVVLSVVLCVVPNGIGHSVSSVVSSVVRRPVVDDLVVPCVQVCVVVVVRPLKDFLVVQLCSQQPDGSHDPSVRSVVLVVVQDPDGIDNVSVSSVVSSD/DLVVQFPPVLLVVLCVVAADPQKHFLVSLCVSLVVRPFDDFVVLSVVLCVVPNGIGHSVSSVVSSVSRRPVVDDLVVPCVVVCVVVVVNPLKDFLVVQLCVQQPDGSHDPSVVSVCLVVVQDPDGIDNVSVSSVVSSD/DVVVVVVVVVVVVVVD/DVVVVVVVVVVVVVVD

CATH classification: 1.10.238.10 (+1 more: 1.10.238.10)

Sequence (308 aa):
QLEEKVDESDVRIYFNEKSSGGKISIDNASYNARKLGLAPSSIDEKKIKELYGDNLTYEQYLEYLSICVHDKDNVEELIKMFAHFDNNCTGYLTKSQMKNILTTWGDALTDQEAIDALNAFSSEDNIDYKLFCEDILQQLEEKVDESDVRIYFNEKSSGGKISIDNASYNARKLGLAPSSIDEKKIKELYGDNLTYEQYLEYLSICVHDKDNVEELIKMFAHFDNNCTGYLTKSQMKNILTTWGDALTDQEAIDALNAFSSEDNIDYKLFCEDILQNISLLRVQAHIRKKMVNISLLRVQAHIRKKMV

B-factor: mean 19.79, std 9.75, range [3.76, 73.77]

Secondary structure (DSSP, 8-state):
--TTTS-HHHHHHHHHHH-BTTBEEHHHHHHHHHHTT----HHHHHHHHHHH-SEE-HHHHHHHHHHT--TT--HHHHTHHHHHH-TT--SEEEHHHHHHHHHHSSSPPPHHHHHHHHHHH-SSSEEEHHHHHHHHH-/-HHHHS-HHHHHHHHHHH-BTTBEEHHHHHHHHHHTT----HHHHHHHHHHH-SEE-HHHHHHHHHHT--TT--HHHHTHHHHHH-TT--SEEEHHHHHHHHHHSSSPPPHHHHHHHHHHH-SSSEEEHHHHHHHHT-/---HHHHHHHHHHHH-/---HHHHHHHHHHHH-